Protein AF-A0A9N9I1J1-F1 (afdb_monomer)

Solvent-accessible surface area (backbone atoms only — not comparable to full-atom values): 17492 Å² total; per-residue (Å²): 106,37,33,37,39,29,49,76,88,43,52,28,43,77,32,81,42,85,67,84,61,80,58,95,90,64,49,71,45,65,50,71,76,92,79,68,81,76,33,45,34,67,41,77,49,73,57,56,66,90,65,54,80,76,42,91,78,34,92,58,44,92,38,86,69,62,85,70,34,56,50,76,48,80,48,70,38,86,90,31,72,90,89,58,81,53,83,63,76,79,87,82,48,75,66,61,71,68,61,60,74,87,45,74,64,63,64,89,56,62,40,53,56,70,83,75,81,77,79,91,57,76,72,47,76,50,81,42,36,41,37,42,47,61,51,100,79,39,31,66,33,26,18,48,69,86,31,45,34,56,85,50,87,75,63,41,71,67,48,41,28,36,75,65,64,45,55,66,90,73,50,61,75,36,51,34,60,42,81,47,86,46,90,68,98,73,84,72,79,89,54,64,64,75,40,11,40,48,55,38,70,46,61,36,57,76,62,46,45,72,43,80,79,54,67,75,64,56,49,63,61,36,93,68,46,85,71,54,77,73,86,63,80,79,67,96,81,74,96,65,92,78,76,85,64,97,63,64,89,78,50,74,61,96,65,91,78,78,76,48,76,51,77,51,74,50,79,41,54,66,75,81,130

pLDDT: mean 74.98, std 20.74, range [24.11, 97.25]

Sequence (273 aa):
MLQVIEVDGISTKASNISVLPIHI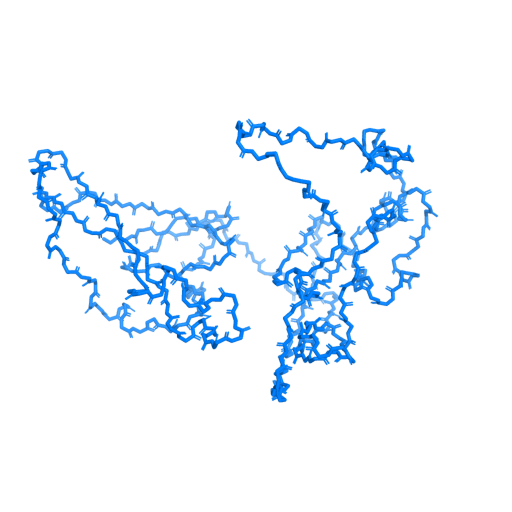GQRYSVIIEASQEVGNYWIRAEIPEDCIMTSPDTINHNSALFDQMTTTGILQYEGAPSDTYPDSKKFNDDWSKNLLPCRDLDVDLLKPYAAVEPPLKVTDQINISVTLHEDEHQTTKAYINNQSWIPDITNPSIMKIMSESISAKQFPINANAYMYDTEELDIINRWHVELGMVFQLIEQQEKLQQLKMPDPVAALCAPGYQHTRRLALSSPDDDDYVTITGGGYQIHHKKPSTKRNTKKSLLFTKRHA

Mean predicted aligned error: 12.42 Å

Nearest PDB structures (foldseek):
  3fge-assembly1_A-2  TM=4.156E-01  e=3.867E+00  Shewanella frigidimarina NCIMB 400

Foldseek 3Di:
DKWWQDKPHFGFDTFDDQDADDDDPIDIDIDDDPPDDQEKDKDKDAADPVVDDDDPLDPPDPDPCPPHSMDIDIDHGPPYDPPDHDPDDRDDDPRVVPDDHPDHDDVVRGAGPPHDDDDPDFPDKDKWKWKWFADPQQFIAIDTVNAFADAPPLQGPLCCLAVVVHDQVPDDVNQQEDEDEAPDDDWDDDDPVLRRPTHGYDYPSVVSNVDDDDPVVVVCNDPPVVVPDPPPPDDPDDPDDDDPDPHRDGRHDPDGDDMDMDIDMDTDDHDDD

Organism: NCBI:txid60492

Structure (mmCIF, N/CA/C/O backbone):
data_AF-A0A9N9I1J1-F1
#
_entry.id   AF-A0A9N9I1J1-F1
#
loop_
_atom_site.group_PDB
_atom_site.id
_atom_site.type_symbol
_atom_site.label_atom_id
_atom_site.label_alt_id
_atom_site.label_comp_id
_atom_site.label_asym_id
_atom_site.label_entity_id
_atom_site.label_seq_id
_atom_site.pdbx_PDB_ins_code
_atom_site.Cartn_x
_atom_site.Cartn_y
_atom_site.Cartn_z
_atom_site.occupancy
_atom_site.B_iso_or_equiv
_atom_site.auth_seq_id
_atom_site.auth_comp_id
_atom_site.auth_asym_id
_atom_site.auth_atom_id
_atom_site.pdbx_PDB_model_num
ATOM 1 N N . MET A 1 1 ? 7.030 0.161 -22.127 1.00 89.25 1 MET A N 1
ATOM 2 C CA . MET A 1 1 ? 5.777 0.713 -21.563 1.00 89.25 1 MET A CA 1
ATOM 3 C C . MET A 1 1 ? 5.191 -0.330 -20.624 1.00 89.25 1 MET A C 1
ATOM 5 O O . MET A 1 1 ? 5.417 -1.509 -20.873 1.00 89.25 1 MET A O 1
ATOM 9 N N . LEU A 1 2 ? 4.506 0.080 -19.558 1.00 94.94 2 LEU A N 1
ATOM 10 C CA . LEU A 1 2 ? 3.850 -0.811 -18.601 1.00 94.94 2 LEU A CA 1
ATOM 11 C C . LEU A 1 2 ? 2.346 -0.811 -18.875 1.00 94.94 2 LEU A C 1
ATOM 13 O O . LEU A 1 2 ? 1.750 0.260 -18.986 1.00 94.94 2 LEU A O 1
ATOM 17 N N . GLN A 1 3 ? 1.734 -1.987 -18.959 1.00 96.38 3 GLN A N 1
ATOM 18 C CA . GLN A 1 3 ? 0.285 -2.122 -19.058 1.00 96.38 3 GLN A CA 1
ATOM 19 C C . GLN A 1 3 ? -0.275 -2.593 -17.716 1.00 96.38 3 GLN A C 1
ATOM 21 O O . GLN A 1 3 ? -0.121 -3.755 -17.355 1.00 96.38 3 GLN A O 1
ATOM 26 N N . VAL A 1 4 ? -0.918 -1.697 -16.973 1.00 96.50 4 VAL A N 1
ATOM 27 C CA . VAL A 1 4 ? -1.561 -2.001 -15.688 1.00 96.50 4 VAL A CA 1
ATOM 28 C C . VAL A 1 4 ? -2.847 -2.780 -15.934 1.00 96.50 4 VAL A C 1
ATOM 30 O O . VAL A 1 4 ? -3.677 -2.334 -16.725 1.00 96.50 4 VAL A O 1
ATOM 33 N N . ILE A 1 5 ? -3.015 -3.916 -15.253 1.00 96.62 5 ILE A N 1
ATOM 34 C CA . ILE A 1 5 ? -4.174 -4.815 -15.414 1.00 96.62 5 ILE A CA 1
ATOM 35 C C . ILE A 1 5 ? -4.885 -5.160 -14.100 1.00 96.62 5 ILE A C 1
ATOM 37 O O . ILE A 1 5 ? -5.949 -5.778 -14.117 1.00 96.62 5 ILE A O 1
ATOM 41 N N . GLU A 1 6 ? -4.296 -4.821 -12.958 1.00 95.69 6 GLU A N 1
ATOM 42 C CA . GLU A 1 6 ? -4.852 -5.112 -11.639 1.00 95.69 6 GLU A CA 1
ATOM 43 C C . GLU A 1 6 ? -4.274 -4.145 -10.603 1.00 95.69 6 GLU A C 1
ATOM 45 O O . GLU A 1 6 ? -3.114 -3.738 -10.717 1.00 95.69 6 GLU A O 1
ATOM 50 N N . VAL A 1 7 ? -5.110 -3.777 -9.626 1.00 93.69 7 VAL A N 1
ATOM 51 C CA . VAL A 1 7 ? -4.762 -2.940 -8.472 1.00 93.69 7 VAL A CA 1
ATOM 52 C C . VAL A 1 7 ? -5.364 -3.541 -7.203 1.00 93.69 7 VAL A C 1
ATOM 54 O O . VAL A 1 7 ? -6.573 -3.763 -7.129 1.00 93.69 7 VAL A O 1
ATOM 57 N N . ASP A 1 8 ? -4.528 -3.770 -6.191 1.00 91.00 8 ASP A N 1
ATOM 58 C CA . ASP A 1 8 ? -4.890 -4.255 -4.852 1.00 91.00 8 ASP A CA 1
ATOM 59 C C . ASP A 1 8 ? -5.758 -5.532 -4.783 1.00 91.00 8 ASP A C 1
ATOM 61 O O . ASP A 1 8 ? -6.419 -5.802 -3.781 1.00 91.00 8 ASP A O 1
ATOM 65 N N . GLY A 1 9 ? -5.675 -6.384 -5.797 1.00 91.38 9 GLY A N 1
ATOM 66 C CA . GLY A 1 9 ? -6.408 -7.636 -5.973 1.00 91.38 9 GLY A CA 1
ATOM 67 C C . GLY A 1 9 ? -7.590 -7.528 -6.939 1.00 91.38 9 GLY A C 1
ATOM 68 O O . GLY A 1 9 ? -8.235 -8.538 -7.220 1.00 91.38 9 GLY A O 1
ATOM 69 N N . ILE A 1 10 ? -7.882 -6.334 -7.461 1.00 90.00 10 ILE A N 1
ATOM 70 C CA . ILE A 1 10 ? -9.012 -6.075 -8.354 1.00 90.00 10 ILE A CA 1
ATOM 71 C C . ILE A 1 10 ? -8.515 -5.874 -9.782 1.00 90.00 10 ILE A C 1
ATOM 73 O O . ILE A 1 10 ? -7.769 -4.941 -10.076 1.00 90.00 10 ILE A O 1
ATOM 77 N N . SER A 1 11 ? -8.966 -6.732 -10.699 1.00 94.56 11 SER A N 1
ATOM 78 C CA . SER A 1 11 ? -8.663 -6.587 -12.124 1.00 94.56 11 SER A CA 1
ATOM 79 C C . SER A 1 11 ? -9.237 -5.286 -12.683 1.00 94.56 11 SER A C 1
ATOM 81 O O . SER A 1 11 ? -10.406 -4.956 -12.457 1.00 94.56 11 SER A O 1
ATOM 83 N N . THR A 1 12 ? -8.439 -4.574 -13.471 1.00 94.19 12 THR A N 1
ATOM 84 C CA . THR A 1 12 ? -8.801 -3.314 -14.118 1.00 94.19 12 THR A CA 1
ATOM 85 C C . THR A 1 12 ? -8.832 -3.460 -15.635 1.00 94.19 12 THR A C 1
ATOM 87 O O . THR A 1 12 ? -8.318 -4.414 -16.223 1.00 94.19 12 THR A O 1
ATOM 90 N N . LYS A 1 13 ? -9.471 -2.503 -16.308 1.00 94.62 13 LYS A N 1
ATOM 91 C CA . LYS A 1 13 ? -9.257 -2.297 -17.738 1.00 94.62 13 LYS A CA 1
ATOM 92 C C . LYS A 1 13 ? -7.799 -1.897 -17.947 1.00 94.62 13 LYS A C 1
ATOM 94 O O . LYS A 1 13 ? -7.270 -1.086 -17.193 1.00 94.62 13 LYS A O 1
ATOM 99 N N . ALA A 1 14 ? -7.187 -2.471 -18.978 1.00 95.25 14 ALA A N 1
ATOM 100 C CA . ALA A 1 14 ? -5.781 -2.262 -19.268 1.00 95.25 14 ALA A CA 1
ATOM 101 C C . ALA A 1 14 ? -5.469 -0.777 -19.518 1.00 95.25 14 ALA A C 1
ATOM 103 O O . ALA A 1 14 ? -6.079 -0.157 -20.393 1.00 95.25 14 ALA A O 1
ATOM 104 N N . SER A 1 15 ? -4.488 -0.245 -18.789 1.00 94.69 15 SER A N 1
ATOM 105 C CA . SER A 1 15 ? -4.032 1.145 -18.900 1.00 94.69 15 SER A CA 1
ATOM 106 C C . SER A 1 15 ? -2.527 1.191 -19.136 1.00 94.69 15 SER A C 1
ATOM 108 O O . SER A 1 15 ? -1.761 0.565 -18.408 1.00 94.69 15 SER A O 1
ATOM 110 N N . ASN A 1 16 ? -2.095 1.928 -20.158 1.00 94.00 16 ASN A N 1
ATOM 111 C CA . ASN A 1 16 ? -0.686 2.014 -20.539 1.00 94.00 16 ASN A CA 1
ATOM 112 C C . ASN A 1 16 ? -0.030 3.248 -19.913 1.00 94.00 16 ASN A C 1
ATOM 114 O O . ASN A 1 16 ? -0.486 4.366 -20.142 1.00 94.00 16 ASN A O 1
ATOM 118 N N . ILE A 1 17 ? 1.058 3.041 -19.174 1.00 94.44 17 ILE A N 1
ATOM 119 C CA . ILE A 1 17 ? 1.832 4.094 -18.506 1.00 94.44 17 ILE A CA 1
ATOM 120 C C . ILE A 1 17 ? 3.334 3.830 -18.647 1.00 94.44 17 ILE A C 1
ATOM 122 O O . ILE A 1 17 ? 3.772 2.684 -18.778 1.00 94.44 17 ILE A O 1
ATOM 126 N N . SER A 1 18 ? 4.157 4.876 -18.622 1.00 94.25 18 SER A N 1
ATOM 127 C CA . SER A 1 18 ? 5.619 4.723 -18.665 1.00 94.25 18 SER A CA 1
ATOM 128 C C . SER A 1 18 ? 6.247 4.566 -17.279 1.00 94.25 18 SER A C 1
ATOM 130 O O . SER A 1 18 ? 7.224 3.834 -17.135 1.00 94.25 18 SER A O 1
ATOM 132 N N . VAL A 1 19 ? 5.659 5.195 -16.258 1.00 94.12 19 VAL A N 1
ATOM 133 C CA . VAL A 1 19 ? 6.114 5.164 -14.860 1.00 94.12 19 VAL A CA 1
ATOM 134 C C . VAL A 1 19 ? 4.910 4.935 -13.949 1.00 94.12 19 VAL A C 1
ATOM 136 O O . VAL A 1 19 ? 3.896 5.616 -14.095 1.00 94.12 19 VAL A O 1
ATOM 139 N N . LEU A 1 20 ? 5.018 3.986 -13.017 1.00 94.56 20 LEU A N 1
ATOM 140 C CA . LEU A 1 20 ? 3.957 3.638 -12.071 1.00 94.56 20 LEU A CA 1
ATOM 141 C C . LEU A 1 20 ? 4.228 4.274 -10.693 1.00 94.56 20 LEU A C 1
ATOM 143 O O . LEU A 1 20 ? 5.178 3.852 -10.031 1.00 94.56 20 LEU A O 1
ATOM 147 N N . PRO A 1 21 ? 3.416 5.244 -10.229 1.00 93.19 21 PRO A N 1
ATOM 148 C CA . PRO A 1 21 ? 3.433 5.660 -8.830 1.00 93.19 21 PRO A CA 1
ATOM 149 C C . PRO A 1 21 ? 2.810 4.562 -7.955 1.00 93.19 21 PRO A C 1
ATOM 151 O O . PRO A 1 21 ? 1.663 4.171 -8.164 1.00 93.19 21 PRO A O 1
ATOM 154 N N . ILE A 1 22 ? 3.565 4.066 -6.975 1.00 91.62 22 ILE A N 1
ATOM 155 C CA . ILE A 1 22 ? 3.133 3.014 -6.046 1.00 91.62 22 ILE A CA 1
ATOM 156 C C . ILE A 1 22 ? 3.465 3.411 -4.606 1.00 91.62 22 ILE A C 1
ATOM 158 O O . ILE A 1 22 ? 4.568 3.877 -4.317 1.00 91.62 22 ILE A O 1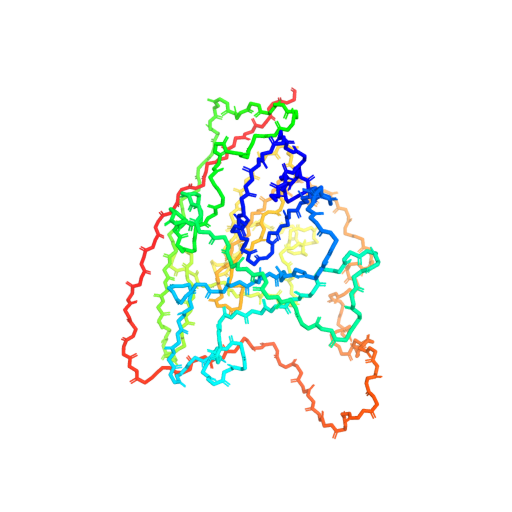
ATOM 162 N N . HIS A 1 23 ? 2.502 3.237 -3.701 1.00 89.62 23 HIS A N 1
ATOM 163 C CA . HIS A 1 23 ? 2.620 3.607 -2.288 1.00 89.62 23 HIS A CA 1
ATOM 164 C 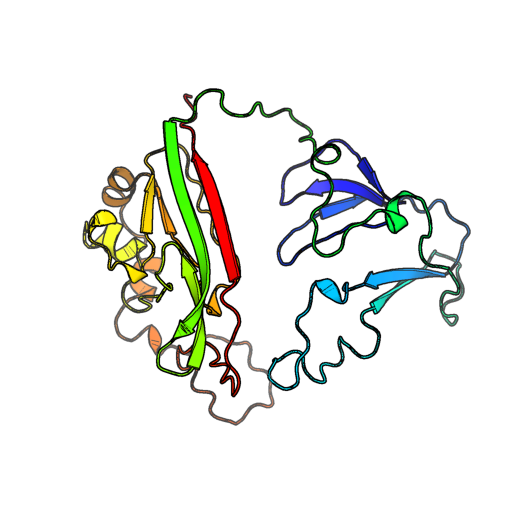C . HIS A 1 23 ? 2.736 2.371 -1.388 1.00 89.62 23 HIS A C 1
ATOM 166 O O . HIS A 1 23 ? 2.483 1.240 -1.805 1.00 89.62 23 HIS A O 1
ATOM 172 N N . ILE A 1 24 ? 3.142 2.570 -0.130 1.00 87.06 24 ILE A N 1
ATOM 173 C CA . ILE A 1 24 ? 3.469 1.468 0.789 1.00 87.06 24 ILE A CA 1
ATOM 174 C C . ILE A 1 24 ? 2.248 0.567 1.015 1.00 87.06 24 ILE A C 1
ATOM 176 O O . ILE A 1 24 ? 1.251 0.976 1.587 1.00 87.06 24 ILE A O 1
ATOM 180 N N . GLY A 1 25 ? 2.340 -0.702 0.631 1.00 86.38 25 GLY A N 1
ATOM 181 C CA . GLY A 1 25 ? 1.247 -1.657 0.810 1.00 86.38 25 GLY A CA 1
ATOM 182 C C . GLY A 1 25 ? 0.227 -1.678 -0.326 1.00 86.38 25 GLY A C 1
ATOM 183 O O . GLY A 1 25 ? -0.659 -2.526 -0.276 1.00 86.38 25 GLY A O 1
ATOM 184 N N . GLN A 1 26 ? 0.370 -0.843 -1.360 1.00 91.12 26 GLN A N 1
ATOM 185 C CA . GLN A 1 26 ? -0.340 -1.041 -2.626 1.00 91.12 26 GLN A CA 1
ATOM 186 C C . GLN A 1 26 ? 0.314 -2.149 -3.453 1.00 91.12 26 GLN A C 1
ATOM 188 O O . GLN A 1 26 ? 1.515 -2.410 -3.335 1.00 91.12 26 GLN A O 1
ATOM 193 N N . ARG A 1 27 ? -0.482 -2.811 -4.293 1.00 94.88 27 ARG A N 1
ATOM 194 C CA . ARG A 1 27 ? -0.029 -3.814 -5.257 1.00 94.88 27 ARG A CA 1
ATOM 195 C C . ARG A 1 27 ? -0.618 -3.509 -6.627 1.00 94.88 27 ARG A C 1
ATOM 197 O O . ARG A 1 27 ? -1.770 -3.105 -6.736 1.00 94.88 27 ARG A O 1
ATOM 204 N N . TYR A 1 28 ? 0.191 -3.731 -7.654 1.00 96.19 28 TYR A N 1
ATOM 205 C CA . TYR A 1 28 ? -0.202 -3.602 -9.048 1.00 96.19 28 TYR A CA 1
ATOM 206 C C . TYR A 1 28 ? 0.352 -4.791 -9.823 1.00 96.19 28 TYR A C 1
ATOM 208 O O . TYR A 1 28 ? 1.529 -5.128 -9.663 1.00 96.19 28 TYR A O 1
ATOM 216 N N . SER A 1 29 ? -0.451 -5.358 -10.718 1.00 97.00 29 SER A N 1
ATOM 217 C CA . SER A 1 29 ? 0.063 -6.243 -11.762 1.00 97.00 29 SER A CA 1
ATOM 218 C C . SER A 1 29 ? 0.192 -5.476 -13.068 1.00 97.00 29 SER A C 1
ATOM 220 O O . SER A 1 29 ? -0.738 -4.792 -13.511 1.00 97.00 29 SER A O 1
ATOM 222 N N . VAL A 1 30 ? 1.357 -5.617 -13.697 1.00 97.00 30 VAL A N 1
ATOM 223 C CA . VAL A 1 30 ? 1.662 -5.004 -14.986 1.00 97.00 30 VAL A CA 1
ATOM 224 C C . VAL A 1 30 ? 2.119 -6.052 -15.989 1.00 97.00 30 VAL A C 1
ATOM 226 O O . VAL A 1 30 ? 2.875 -6.962 -15.655 1.00 97.00 30 VAL A O 1
ATOM 229 N N . ILE A 1 31 ? 1.686 -5.897 -17.235 1.00 97.25 31 ILE A N 1
ATOM 230 C CA . ILE A 1 31 ? 2.230 -6.622 -18.379 1.00 97.25 31 ILE A CA 1
ATOM 231 C C . ILE A 1 31 ? 3.307 -5.746 -19.015 1.00 97.25 31 ILE A C 1
ATOM 233 O O . ILE A 1 31 ? 3.097 -4.558 -19.278 1.00 97.25 31 ILE A O 1
ATOM 237 N N . ILE A 1 32 ? 4.471 -6.346 -19.256 1.00 95.75 32 ILE A N 1
ATOM 238 C CA . ILE A 1 32 ? 5.582 -5.726 -19.974 1.00 95.75 32 ILE A CA 1
ATOM 239 C C . ILE A 1 32 ? 5.819 -6.553 -21.227 1.00 95.75 32 ILE A C 1
ATOM 241 O O . ILE A 1 32 ? 6.172 -7.727 -21.148 1.00 95.75 32 ILE A O 1
ATOM 245 N N . GLU A 1 33 ? 5.619 -5.939 -22.387 1.00 96.00 33 GLU A N 1
ATOM 246 C CA . GLU A 1 33 ? 5.934 -6.567 -23.663 1.00 96.00 33 GLU A CA 1
ATOM 247 C C . GLU A 1 33 ? 7.427 -6.387 -23.971 1.00 96.00 33 GLU A C 1
ATOM 249 O O . GLU A 1 33 ? 7.931 -5.260 -24.015 1.00 96.00 33 GLU A O 1
ATOM 254 N N . ALA A 1 34 ? 8.138 -7.495 -24.188 1.00 95.31 34 ALA A N 1
ATOM 255 C CA . ALA A 1 34 ? 9.559 -7.509 -24.529 1.00 95.31 34 ALA A CA 1
ATOM 256 C C . ALA A 1 34 ? 9.781 -7.189 -26.022 1.00 95.31 34 ALA A C 1
ATOM 258 O O . ALA A 1 34 ? 10.275 -8.015 -26.784 1.00 95.31 34 ALA A O 1
ATOM 259 N N . SER A 1 35 ? 9.353 -5.998 -26.449 1.00 95.00 35 SER A N 1
ATOM 260 C CA . SER A 1 35 ? 9.356 -5.564 -27.856 1.00 95.00 35 SER A CA 1
ATOM 261 C C . SER A 1 35 ? 10.529 -4.653 -28.239 1.00 95.00 35 SER A C 1
ATOM 263 O O . SER A 1 35 ? 10.570 -4.150 -29.361 1.00 95.00 35 SER A O 1
ATOM 265 N N . GLN A 1 36 ? 11.451 -4.380 -27.311 1.00 94.06 36 GLN A N 1
ATOM 266 C CA . GLN A 1 36 ? 12.613 -3.521 -27.564 1.00 94.06 36 GLN A CA 1
ATOM 267 C C . GLN A 1 36 ? 13.786 -4.323 -28.143 1.00 94.06 36 GLN A C 1
ATOM 269 O O . GLN A 1 36 ? 13.765 -5.553 -28.155 1.00 94.06 36 GLN A O 1
ATOM 274 N N . GLU A 1 37 ? 14.816 -3.626 -28.628 1.00 95.44 37 GLU A N 1
ATOM 275 C CA . GLU A 1 37 ? 16.034 -4.270 -29.127 1.00 95.44 37 GLU A CA 1
ATOM 276 C C . GLU A 1 37 ? 16.691 -5.135 -28.040 1.00 95.44 37 GLU A C 1
ATOM 278 O O . GLU A 1 37 ? 16.644 -4.805 -26.850 1.00 95.44 37 GLU A O 1
ATOM 283 N N . VAL A 1 38 ? 17.315 -6.244 -28.444 1.00 96.12 38 VAL A N 1
ATOM 284 C CA . VAL A 1 38 ? 18.003 -7.150 -27.514 1.00 96.12 38 VAL A CA 1
ATOM 285 C C . VAL A 1 38 ? 19.123 -6.390 -26.806 1.00 96.12 38 VAL A C 1
ATOM 287 O O . VAL A 1 38 ? 20.074 -5.932 -27.435 1.00 96.12 38 VAL A O 1
ATOM 290 N N . GLY A 1 39 ? 19.009 -6.265 -25.486 1.00 95.62 39 GLY A N 1
ATOM 291 C CA . GLY A 1 39 ? 19.949 -5.511 -24.669 1.00 95.62 39 GLY A CA 1
ATOM 292 C C . GLY A 1 39 ? 19.630 -5.589 -23.179 1.00 95.62 39 GLY A C 1
ATOM 293 O O . GLY A 1 39 ? 18.713 -6.297 -22.751 1.00 95.62 39 GLY A O 1
ATOM 294 N N . ASN A 1 40 ? 20.399 -4.843 -22.390 1.00 96.88 40 ASN A N 1
ATOM 295 C CA . ASN A 1 40 ? 20.176 -4.689 -20.956 1.00 96.88 40 ASN A CA 1
ATOM 296 C C . ASN A 1 40 ? 19.513 -3.332 -20.689 1.00 96.88 40 ASN A C 1
ATOM 298 O O . ASN A 1 40 ? 19.959 -2.304 -21.198 1.00 96.88 40 ASN A O 1
ATOM 302 N N . TYR A 1 41 ? 18.479 -3.320 -19.850 1.00 96.31 41 TYR A N 1
ATOM 303 C CA . TYR A 1 41 ? 17.685 -2.137 -19.520 1.00 96.31 41 TYR A CA 1
ATOM 304 C C . TYR A 1 41 ? 17.613 -1.927 -18.006 1.00 96.31 41 TYR A C 1
ATOM 306 O O . TYR A 1 41 ? 17.595 -2.883 -17.231 1.00 96.31 41 TYR A O 1
ATOM 314 N N . TRP A 1 42 ? 17.552 -0.667 -17.571 1.00 96.50 42 TRP A N 1
ATOM 315 C CA . TRP A 1 42 ? 17.368 -0.334 -16.161 1.00 96.50 42 TRP A CA 1
ATOM 316 C C . TRP A 1 42 ? 15.899 -0.461 -15.756 1.00 96.50 42 TRP A C 1
ATOM 318 O O . TRP A 1 42 ? 15.035 0.220 -16.309 1.00 96.50 42 TRP A O 1
ATOM 328 N N . ILE A 1 43 ? 15.639 -1.250 -14.718 1.00 95.69 43 ILE A N 1
ATOM 329 C CA . ILE A 1 43 ? 14.436 -1.145 -13.889 1.00 95.69 43 ILE A CA 1
ATOM 330 C C . ILE A 1 43 ? 14.744 -0.112 -12.805 1.00 95.69 43 ILE A C 1
ATOM 332 O O . ILE A 1 43 ? 15.808 -0.176 -12.191 1.00 95.69 43 ILE A O 1
ATOM 336 N N . ARG A 1 44 ? 13.853 0.857 -12.580 1.00 93.62 44 ARG A N 1
ATOM 337 C CA . ARG A 1 44 ? 14.083 1.969 -11.646 1.00 93.62 44 ARG A CA 1
ATOM 338 C C . ARG A 1 44 ? 12.954 2.050 -10.628 1.00 93.62 44 ARG A C 1
ATOM 340 O O . ARG A 1 44 ? 11.788 2.014 -11.009 1.00 93.62 44 ARG A O 1
ATOM 347 N N . ALA A 1 45 ? 13.321 2.198 -9.363 1.00 92.00 45 ALA A N 1
ATOM 348 C CA . ALA A 1 45 ? 12.434 2.574 -8.275 1.00 92.00 45 ALA A CA 1
ATOM 349 C C . ALA A 1 45 ? 12.976 3.870 -7.664 1.00 92.00 45 ALA A C 1
ATOM 351 O O . ALA A 1 45 ? 14.023 3.867 -7.017 1.00 92.00 45 ALA A O 1
ATOM 352 N N . GLU A 1 46 ? 12.291 4.977 -7.932 1.00 89.00 46 GLU A N 1
ATOM 353 C CA . GLU A 1 46 ? 12.670 6.315 -7.474 1.00 89.00 46 GLU A CA 1
ATOM 354 C C . GLU A 1 46 ? 11.760 6.718 -6.316 1.00 89.00 46 GLU A C 1
ATOM 356 O O . GLU A 1 46 ? 10.545 6.518 -6.373 1.00 89.00 46 GLU A O 1
ATOM 361 N N . ILE A 1 47 ? 12.348 7.282 -5.265 1.00 86.00 47 ILE A N 1
ATOM 362 C CA . ILE A 1 47 ? 11.597 7.823 -4.140 1.00 86.00 47 ILE A CA 1
ATOM 363 C C . ILE A 1 47 ? 11.609 9.347 -4.263 1.00 86.00 47 ILE A C 1
ATOM 365 O O . ILE A 1 47 ? 12.686 9.934 -4.187 1.00 86.00 47 ILE A O 1
ATOM 369 N N . PRO A 1 48 ? 10.458 10.016 -4.455 1.00 84.12 48 PRO A N 1
ATOM 370 C CA . PRO A 1 48 ? 10.443 11.470 -4.550 1.00 84.12 48 PRO A CA 1
ATOM 371 C C . PRO A 1 48 ? 10.829 12.117 -3.213 1.00 84.12 48 PRO A C 1
ATOM 373 O O . PRO A 1 48 ? 10.270 11.765 -2.172 1.00 84.12 48 PRO A O 1
ATOM 376 N N . GLU A 1 49 ? 11.746 13.088 -3.252 1.00 78.50 49 GLU A N 1
ATOM 377 C CA . GLU A 1 49 ? 12.232 13.837 -2.077 1.00 78.50 49 GLU A CA 1
ATOM 378 C C . GLU A 1 49 ? 11.094 14.429 -1.246 1.00 78.50 49 GLU A C 1
ATOM 380 O O . GLU A 1 49 ? 11.058 14.261 -0.029 1.00 78.50 49 GLU A O 1
ATOM 385 N N . ASP A 1 50 ? 10.098 15.012 -1.913 1.00 81.50 50 ASP A N 1
ATOM 386 C CA . ASP A 1 50 ? 8.940 15.637 -1.268 1.00 81.50 50 ASP A CA 1
ATOM 387 C C . ASP A 1 50 ? 8.088 14.657 -0.436 1.00 81.50 50 ASP A C 1
ATOM 389 O O . ASP A 1 50 ? 7.289 15.082 0.404 1.00 81.50 50 ASP A O 1
ATOM 393 N N . CYS A 1 51 ? 8.247 13.344 -0.647 1.00 79.44 51 CYS A N 1
ATOM 394 C CA . CYS A 1 51 ? 7.521 12.308 0.091 1.00 79.44 51 CYS A CA 1
ATOM 395 C C . CYS A 1 51 ? 8.208 11.878 1.377 1.00 79.44 51 CYS A C 1
ATOM 397 O O . CYS A 1 51 ? 7.588 11.188 2.190 1.00 79.44 51 CYS A O 1
ATOM 399 N N . ILE A 1 52 ? 9.469 12.263 1.574 1.00 75.69 52 ILE A N 1
ATOM 400 C CA . ILE A 1 52 ? 10.231 11.873 2.747 1.00 75.69 52 ILE A CA 1
ATOM 401 C C . ILE A 1 52 ? 10.603 13.105 3.551 1.00 75.69 52 ILE A C 1
ATOM 403 O O . ILE A 1 52 ? 11.172 14.074 3.066 1.00 75.69 52 ILE A O 1
ATOM 407 N N . MET A 1 53 ? 10.330 13.032 4.849 1.00 68.19 53 MET A N 1
ATOM 408 C CA . MET A 1 53 ? 10.884 13.987 5.789 1.00 68.19 53 MET A CA 1
ATOM 409 C C . MET A 1 53 ? 12.279 13.515 6.202 1.00 68.19 53 MET A C 1
ATOM 411 O O . MET A 1 53 ? 12.414 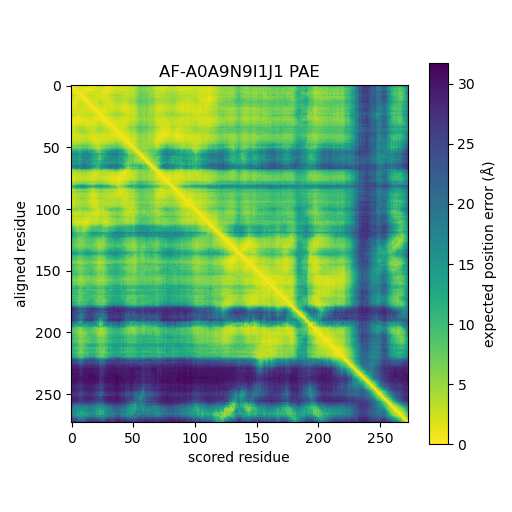12.519 6.916 1.00 68.19 53 MET A O 1
ATOM 415 N N . THR A 1 54 ? 13.304 14.226 5.739 1.00 65.12 54 THR A N 1
ATOM 416 C CA . THR A 1 54 ? 14.697 14.012 6.134 1.00 65.12 54 THR A CA 1
ATOM 417 C C . THR A 1 54 ? 15.122 15.126 7.083 1.00 65.12 54 THR A C 1
ATOM 419 O O . THR A 1 54 ? 15.290 16.280 6.687 1.00 65.12 54 THR A O 1
ATOM 422 N N . SER A 1 55 ? 15.294 14.799 8.358 1.00 67.38 55 SER A N 1
ATOM 423 C CA . SER A 1 55 ? 16.000 15.664 9.307 1.00 67.38 55 SER A CA 1
ATOM 424 C C . SER A 1 55 ? 16.961 14.826 10.150 1.00 67.38 55 SER A C 1
ATOM 426 O O . SER A 1 55 ? 16.752 13.613 10.246 1.00 67.38 55 SER A O 1
ATOM 428 N N . PRO A 1 56 ? 17.976 15.438 10.789 1.00 67.81 56 PRO A N 1
ATOM 429 C CA . PRO A 1 56 ? 18.881 14.748 11.714 1.00 67.81 56 PRO A CA 1
ATOM 430 C C . PRO A 1 56 ? 18.187 13.943 12.815 1.00 67.81 56 PRO A C 1
ATOM 432 O O . PRO A 1 56 ? 18.768 13.008 13.352 1.00 67.81 56 PRO A O 1
ATOM 435 N N . ASP A 1 57 ? 16.936 14.291 13.115 1.00 63.56 57 ASP A N 1
ATOM 436 C CA . ASP A 1 57 ? 16.128 13.684 14.170 1.00 63.56 57 ASP A CA 1
ATOM 437 C C . ASP A 1 57 ? 15.172 12.592 13.642 1.00 63.56 57 ASP A C 1
ATOM 439 O O . ASP A 1 57 ? 14.351 12.067 14.390 1.00 63.56 57 ASP A O 1
ATOM 443 N N . THR A 1 58 ? 15.222 12.265 12.346 1.00 64.88 58 THR A N 1
ATOM 444 C CA . THR A 1 58 ? 14.394 11.204 11.743 1.00 64.88 58 THR A CA 1
ATOM 445 C C . THR A 1 58 ? 15.178 9.904 11.602 1.00 64.88 58 THR A C 1
ATOM 447 O O . THR A 1 58 ? 16.374 9.928 11.329 1.00 64.88 58 THR A O 1
ATOM 450 N N . ILE A 1 59 ? 14.489 8.757 11.674 1.00 64.75 59 ILE A N 1
ATOM 451 C CA . ILE A 1 59 ? 15.071 7.431 11.368 1.00 64.75 59 ILE A CA 1
ATOM 452 C C . ILE A 1 59 ? 15.645 7.342 9.943 1.00 64.75 59 ILE A C 1
ATOM 454 O O . ILE A 1 59 ? 16.474 6.493 9.639 1.00 64.75 59 ILE A O 1
ATOM 458 N N . ASN A 1 60 ? 15.214 8.253 9.073 1.00 65.19 60 ASN A N 1
ATOM 459 C CA . ASN A 1 60 ? 15.671 8.373 7.698 1.00 65.19 60 ASN A CA 1
ATOM 460 C C . ASN A 1 60 ? 17.032 9.084 7.577 1.00 65.19 60 ASN A C 1
ATOM 462 O O . ASN A 1 60 ? 17.614 9.104 6.497 1.00 65.19 60 ASN A O 1
ATOM 466 N N . HIS A 1 61 ? 17.558 9.673 8.654 1.00 66.19 61 HIS A N 1
ATOM 467 C CA . HIS A 1 61 ? 18.858 10.333 8.630 1.00 66.19 61 HIS A CA 1
ATOM 468 C C . HIS A 1 61 ? 19.987 9.328 8.362 1.00 66.19 61 HIS A C 1
ATOM 470 O O . HIS A 1 61 ? 20.095 8.317 9.052 1.00 66.19 61 HIS A O 1
ATOM 476 N N . ASN A 1 62 ? 20.848 9.624 7.382 1.00 66.00 62 ASN A N 1
ATOM 477 C CA . ASN A 1 62 ? 21.973 8.776 6.962 1.00 66.00 62 ASN A CA 1
ATOM 478 C C . ASN A 1 62 ? 21.588 7.342 6.553 1.00 66.00 62 ASN A C 1
ATOM 480 O O . ASN A 1 62 ? 22.411 6.431 6.642 1.00 66.00 62 ASN A O 1
ATOM 484 N N . SER A 1 63 ? 20.348 7.108 6.117 1.00 69.00 63 SER A N 1
ATOM 485 C CA . SER A 1 63 ? 19.987 5.800 5.571 1.00 69.00 63 SER A CA 1
ATOM 486 C C . SER A 1 63 ? 20.568 5.633 4.163 1.00 69.00 63 SER A C 1
ATOM 488 O O . SER A 1 63 ? 20.512 6.545 3.340 1.00 69.00 63 SER A O 1
ATOM 490 N N . ALA A 1 64 ? 21.089 4.437 3.869 1.00 65.62 64 ALA A N 1
ATOM 491 C CA . ALA A 1 64 ? 21.654 4.078 2.564 1.00 65.62 64 ALA A CA 1
ATOM 492 C C . ALA A 1 64 ? 20.649 4.215 1.400 1.00 65.62 64 ALA A C 1
ATOM 494 O O . ALA A 1 64 ? 21.039 4.233 0.236 1.00 65.62 64 ALA A O 1
ATOM 495 N N . LEU A 1 65 ? 19.353 4.341 1.707 1.00 63.09 65 LEU A N 1
ATOM 496 C CA . LEU A 1 65 ? 18.301 4.636 0.733 1.00 63.09 65 LEU A CA 1
ATOM 497 C C . LEU A 1 65 ? 18.406 6.063 0.153 1.00 63.09 65 LEU A C 1
ATOM 499 O O . LEU A 1 65 ? 17.821 6.331 -0.897 1.00 63.09 65 LEU A O 1
ATOM 503 N N . PHE A 1 66 ? 19.138 6.974 0.808 1.00 60.72 66 PHE A N 1
ATOM 504 C CA . PHE A 1 66 ? 19.147 8.408 0.492 1.00 60.72 66 PHE A CA 1
ATOM 505 C C . PHE A 1 66 ? 20.335 8.899 -0.328 1.00 60.72 66 PHE A C 1
ATOM 507 O O . PHE A 1 66 ? 20.243 9.988 -0.883 1.00 60.72 66 PHE A O 1
ATOM 514 N N . ASP A 1 67 ? 21.406 8.118 -0.484 1.00 60.50 67 ASP A N 1
ATOM 515 C CA . ASP A 1 67 ? 22.585 8.588 -1.228 1.00 60.50 67 ASP A CA 1
ATOM 516 C C . ASP A 1 67 ? 22.282 8.844 -2.720 1.00 60.50 67 ASP A C 1
ATOM 518 O O . ASP A 1 67 ? 22.988 9.615 -3.369 1.00 60.50 67 ASP A O 1
ATOM 522 N N . GLN A 1 68 ? 21.226 8.224 -3.275 1.00 64.44 68 GLN A N 1
ATOM 523 C CA . GLN A 1 68 ? 20.783 8.437 -4.667 1.00 64.44 68 GLN A CA 1
ATOM 524 C C . GLN A 1 68 ? 19.256 8.497 -4.862 1.00 64.44 68 GLN A C 1
ATOM 526 O O . GLN A 1 68 ? 18.802 8.744 -5.982 1.00 64.44 68 GLN A O 1
ATOM 531 N N . MET A 1 69 ? 18.460 8.213 -3.817 1.00 77.12 69 MET A N 1
ATOM 532 C CA . MET A 1 69 ? 16.980 8.152 -3.840 1.00 77.12 69 MET A CA 1
ATOM 533 C C . MET A 1 69 ? 16.381 7.323 -4.988 1.00 77.12 69 MET A C 1
ATOM 535 O O . MET A 1 69 ? 15.208 7.434 -5.335 1.00 77.12 69 MET A O 1
ATOM 539 N N . THR A 1 70 ? 17.209 6.460 -5.569 1.00 85.00 70 THR A N 1
ATOM 540 C CA . THR A 1 70 ? 16.929 5.656 -6.746 1.00 85.00 70 THR A CA 1
ATOM 541 C C . THR A 1 70 ? 17.556 4.295 -6.516 1.00 85.00 70 THR A C 1
ATOM 543 O O . THR A 1 70 ? 18.767 4.177 -6.352 1.00 85.00 70 THR A O 1
ATOM 546 N N . THR A 1 71 ? 16.731 3.257 -6.521 1.00 88.25 71 THR A N 1
ATOM 547 C CA . THR A 1 71 ? 17.177 1.863 -6.550 1.00 88.25 71 THR A CA 1
ATOM 548 C C . THR A 1 71 ? 17.008 1.333 -7.965 1.00 88.25 71 THR A C 1
ATOM 550 O O . THR A 1 71 ? 16.009 1.624 -8.628 1.00 88.25 71 THR A O 1
ATOM 553 N N . THR A 1 72 ? 17.983 0.569 -8.453 1.00 91.56 72 THR A N 1
ATOM 554 C CA . THR A 1 72 ? 17.953 0.031 -9.816 1.00 91.56 72 THR A CA 1
ATOM 555 C C . THR A 1 72 ? 18.084 -1.486 -9.842 1.00 91.56 72 THR A C 1
ATOM 557 O O . THR A 1 72 ? 18.718 -2.087 -8.979 1.00 91.56 72 THR A O 1
ATOM 560 N N . GLY A 1 73 ? 17.461 -2.097 -10.846 1.00 93.69 73 GLY A N 1
ATOM 561 C CA . GLY A 1 73 ? 17.616 -3.502 -11.213 1.00 93.69 73 GLY A CA 1
ATOM 562 C C . GLY A 1 73 ? 17.891 -3.631 -12.711 1.00 93.69 73 GLY A C 1
ATOM 563 O O . GLY A 1 73 ? 17.725 -2.667 -13.460 1.00 93.69 73 GLY A O 1
ATOM 564 N N . ILE A 1 74 ? 18.308 -4.812 -13.160 1.00 95.75 74 ILE A N 1
ATOM 565 C CA . ILE A 1 74 ? 18.640 -5.067 -14.568 1.00 95.75 74 ILE A CA 1
ATOM 566 C C . ILE A 1 74 ? 17.558 -5.956 -15.185 1.00 95.75 74 ILE A C 1
ATOM 568 O O . ILE A 1 74 ? 17.336 -7.075 -14.731 1.00 95.75 74 ILE A O 1
ATOM 572 N N . LEU A 1 75 ? 16.905 -5.456 -16.236 1.00 95.38 75 LEU A N 1
ATOM 573 C CA . LEU A 1 75 ? 16.103 -6.254 -17.160 1.00 95.38 75 LEU A CA 1
ATOM 574 C C . LEU A 1 75 ? 17.004 -6.672 -18.324 1.00 95.38 75 LEU A C 1
ATOM 576 O O . LEU A 1 75 ? 17.421 -5.828 -19.116 1.00 95.38 75 LEU A O 1
ATOM 580 N N . GLN A 1 76 ? 17.303 -7.961 -18.420 1.00 96.12 76 GLN A N 1
ATOM 581 C CA . GLN A 1 76 ? 18.188 -8.516 -19.440 1.00 96.12 76 GLN A CA 1
ATOM 582 C C . GLN A 1 76 ? 17.390 -9.342 -20.449 1.00 96.12 76 GLN A C 1
ATOM 584 O O . GLN A 1 76 ? 16.663 -10.258 -20.068 1.00 96.12 76 GLN A O 1
ATOM 589 N N . TYR A 1 77 ? 17.543 -9.019 -21.732 1.00 96.19 77 TYR A N 1
ATOM 590 C CA . TYR A 1 77 ? 17.016 -9.842 -22.818 1.00 96.19 77 TYR A CA 1
ATOM 591 C C . TYR A 1 77 ? 17.903 -11.068 -23.035 1.00 96.19 77 TYR A C 1
ATOM 593 O O . TYR A 1 77 ? 19.121 -11.021 -22.851 1.00 96.19 77 TYR A O 1
ATOM 601 N N . GLU A 1 78 ? 17.299 -12.160 -23.494 1.00 96.19 78 GLU A N 1
ATOM 602 C CA . GLU A 1 78 ? 18.058 -13.311 -23.971 1.00 96.19 78 GLU A CA 1
ATOM 603 C C . GLU A 1 78 ? 18.954 -12.898 -25.152 1.00 96.19 78 GLU A C 1
ATOM 605 O O . GLU A 1 78 ? 18.501 -12.251 -26.095 1.00 96.19 78 GLU A O 1
ATOM 610 N N . GLY A 1 79 ? 20.242 -13.244 -25.078 1.00 93.38 79 GLY A N 1
ATOM 611 C CA . GLY A 1 79 ? 21.250 -12.858 -26.071 1.00 93.38 79 GLY A CA 1
ATOM 612 C C . GLY A 1 79 ? 21.933 -11.509 -25.817 1.00 93.38 79 GLY A C 1
ATOM 613 O O . GLY A 1 79 ? 22.862 -11.168 -26.549 1.00 93.38 79 GLY A O 1
ATOM 614 N N . ALA A 1 80 ? 21.533 -10.756 -24.786 1.00 94.56 80 ALA A N 1
ATOM 615 C CA . ALA A 1 80 ? 22.257 -9.557 -24.371 1.00 94.56 80 ALA A CA 1
ATOM 616 C C . ALA A 1 80 ? 23.563 -9.912 -23.619 1.00 94.56 80 ALA A C 1
ATOM 618 O O . ALA A 1 80 ? 23.635 -10.965 -22.978 1.00 94.56 80 ALA A O 1
ATOM 619 N N . PRO A 1 81 ? 24.601 -9.053 -23.653 1.00 92.81 81 PRO A N 1
ATOM 620 C CA . PRO A 1 81 ? 25.858 -9.322 -22.955 1.00 92.81 81 PRO A CA 1
ATOM 621 C C . PRO A 1 81 ? 25.663 -9.395 -21.434 1.00 92.81 81 PRO A C 1
ATOM 623 O O . PRO A 1 81 ? 25.039 -8.519 -20.830 1.00 92.81 81 PRO A O 1
ATOM 626 N N . SER A 1 82 ? 26.209 -10.431 -20.796 1.00 87.56 82 SER A N 1
ATOM 627 C CA . SER A 1 82 ? 26.029 -10.691 -19.360 1.00 87.56 82 SER A CA 1
ATOM 628 C C . SER A 1 82 ? 26.910 -9.837 -18.443 1.00 87.56 82 SER A C 1
ATOM 630 O O . SER A 1 82 ? 26.653 -9.757 -17.247 1.00 87.56 82 SER A O 1
ATOM 632 N N . ASP A 1 83 ? 27.950 -9.213 -18.985 1.00 87.50 83 ASP A N 1
ATOM 633 C CA . ASP A 1 83 ? 28.998 -8.486 -18.260 1.00 87.50 83 ASP A CA 1
ATOM 634 C C . ASP A 1 83 ? 28.911 -6.958 -18.420 1.00 87.50 83 ASP A C 1
ATOM 636 O O . ASP A 1 83 ? 29.773 -6.227 -17.931 1.00 87.50 83 ASP A O 1
ATOM 640 N N . THR A 1 84 ? 27.856 -6.456 -19.066 1.00 91.38 84 THR A N 1
ATOM 641 C CA . THR A 1 84 ? 27.670 -5.019 -19.309 1.00 91.38 84 THR A CA 1
ATOM 642 C C . THR A 1 84 ? 26.479 -4.455 -18.549 1.00 91.38 84 THR A C 1
ATOM 644 O O . THR A 1 84 ? 25.366 -4.979 -18.637 1.00 91.38 84 THR A O 1
ATOM 647 N N . TYR A 1 85 ? 26.686 -3.336 -17.857 1.00 93.44 85 TYR A N 1
ATOM 648 C CA . TYR A 1 85 ? 25.588 -2.576 -17.268 1.00 93.44 85 TYR A CA 1
ATOM 649 C C . TYR A 1 85 ? 24.710 -1.923 -18.349 1.00 93.44 85 TYR A C 1
ATOM 651 O O . TYR A 1 85 ? 25.239 -1.497 -19.378 1.00 93.44 85 TYR A O 1
ATOM 659 N N . PRO A 1 86 ? 23.389 -1.789 -18.117 1.00 96.06 86 PRO A N 1
ATOM 660 C CA . PRO A 1 86 ? 22.519 -1.020 -19.000 1.00 96.06 86 PRO A CA 1
ATOM 661 C C . PRO A 1 86 ? 22.981 0.439 -19.164 1.00 96.06 86 PRO A C 1
ATOM 663 O O . PRO A 1 86 ? 23.381 1.094 -18.200 1.00 96.06 86 PRO A O 1
ATOM 666 N N . ASP A 1 87 ? 22.815 1.011 -20.355 1.00 93.62 87 ASP A N 1
ATOM 667 C CA . ASP A 1 87 ? 23.045 2.439 -20.641 1.00 93.62 87 ASP A CA 1
ATOM 668 C C . ASP A 1 87 ? 21.741 3.227 -20.907 1.00 93.62 87 ASP A C 1
ATOM 670 O O . ASP A 1 87 ? 21.761 4.463 -21.048 1.00 93.62 87 ASP A O 1
ATOM 674 N N . SER A 1 88 ? 20.611 2.505 -20.902 1.00 94.19 88 SER A N 1
ATOM 675 C CA . SER A 1 88 ? 19.245 3.001 -21.099 1.00 94.19 88 SER A CA 1
ATOM 676 C C . SER A 1 88 ? 18.906 4.223 -20.235 1.00 94.19 88 SER A C 1
ATOM 678 O O . SER A 1 88 ? 19.228 4.314 -19.042 1.00 94.19 88 SER A O 1
ATOM 680 N N . LYS A 1 89 ? 18.226 5.200 -20.840 1.00 94.12 89 LYS A N 1
ATOM 681 C CA . LYS A 1 89 ? 17.817 6.436 -20.159 1.00 94.12 89 LYS A CA 1
ATOM 682 C C . LYS A 1 89 ? 16.468 6.261 -19.473 1.00 94.12 89 LYS A C 1
ATOM 684 O O . LYS A 1 89 ? 15.655 5.437 -19.876 1.00 94.12 89 LYS A O 1
ATOM 689 N N . LYS A 1 90 ? 16.248 7.035 -18.409 1.00 92.56 90 LYS A N 1
ATOM 690 C CA . LYS A 1 90 ? 14.938 7.103 -17.755 1.00 92.56 90 LYS A CA 1
ATOM 691 C C . LYS A 1 90 ? 13.889 7.676 -18.711 1.00 92.56 90 LYS A C 1
ATOM 693 O O . LYS A 1 90 ? 14.232 8.448 -19.609 1.00 92.56 90 LYS A O 1
ATOM 698 N N . PHE A 1 91 ? 12.626 7.318 -18.492 1.00 92.75 91 PHE A N 1
ATOM 699 C CA . PHE A 1 91 ? 11.513 7.918 -19.223 1.00 92.75 91 PHE A CA 1
ATOM 700 C C . PHE A 1 91 ? 11.489 9.439 -19.010 1.00 92.75 91 PHE A C 1
ATOM 702 O O . PHE A 1 91 ? 11.788 9.934 -17.924 1.00 92.75 91 PHE A O 1
ATOM 709 N N . ASN A 1 92 ? 11.199 10.168 -20.088 1.00 92.88 92 ASN A N 1
ATOM 710 C CA . ASN A 1 92 ? 11.118 11.633 -20.124 1.00 92.88 92 ASN A CA 1
ATOM 711 C C . ASN A 1 92 ? 9.993 12.086 -21.076 1.00 92.88 92 ASN A C 1
ATOM 713 O O . ASN A 1 92 ? 10.134 13.032 -21.859 1.00 92.88 92 ASN A O 1
ATOM 717 N N . ASP A 1 93 ? 8.902 11.331 -21.066 1.00 92.81 93 ASP A N 1
ATOM 718 C CA . ASP A 1 93 ? 7.664 11.605 -21.787 1.00 92.81 93 ASP A CA 1
ATOM 719 C C . ASP A 1 93 ? 6.749 12.558 -20.998 1.00 92.81 93 ASP A C 1
ATOM 721 O O . ASP A 1 93 ? 7.036 12.934 -19.861 1.00 92.81 93 ASP A O 1
ATOM 725 N N . ASP A 1 94 ? 5.639 12.972 -21.608 1.00 92.75 94 ASP A N 1
ATOM 726 C CA . ASP A 1 94 ? 4.692 13.888 -20.963 1.00 92.75 94 ASP A CA 1
ATOM 727 C C . ASP A 1 94 ? 4.046 13.269 -19.719 1.00 92.75 94 ASP A C 1
ATOM 729 O O . ASP A 1 94 ? 3.758 13.983 -18.762 1.00 92.75 94 ASP A O 1
ATOM 733 N N . TRP A 1 95 ? 3.868 11.944 -19.689 1.00 90.81 95 TRP A N 1
ATOM 734 C CA . TRP A 1 95 ? 3.383 11.234 -18.506 1.00 90.81 95 TRP A CA 1
ATOM 735 C C . TRP A 1 95 ? 4.336 11.406 -17.320 1.00 90.81 95 TRP A C 1
ATOM 737 O O . TRP A 1 95 ? 3.943 11.969 -16.301 1.00 90.81 95 TRP A O 1
ATOM 747 N N . SER A 1 96 ? 5.599 10.984 -17.460 1.00 90.38 96 SER A N 1
ATOM 748 C CA . SER A 1 96 ? 6.580 11.032 -16.366 1.00 90.38 96 SER A CA 1
ATOM 749 C C . SER A 1 96 ? 6.851 12.448 -15.853 1.00 90.38 96 SER A C 1
ATOM 751 O O . SER A 1 96 ? 7.078 12.622 -14.659 1.00 90.38 96 SER A O 1
ATOM 753 N N . LYS A 1 97 ? 6.770 13.470 -16.715 1.00 90.50 97 LYS A N 1
ATOM 754 C CA . LYS A 1 97 ? 6.945 14.882 -16.323 1.00 90.50 97 LYS A CA 1
ATOM 755 C C . LYS A 1 97 ? 5.785 15.451 -15.510 1.00 90.50 97 LYS A C 1
ATOM 757 O O . LYS A 1 97 ? 5.999 16.377 -14.735 1.00 90.50 97 LYS A O 1
ATOM 762 N N . ASN A 1 98 ? 4.574 14.941 -15.719 1.00 89.69 98 ASN A N 1
ATOM 763 C CA . ASN A 1 98 ? 3.366 15.440 -15.063 1.00 89.69 98 ASN A CA 1
ATOM 764 C C . ASN A 1 98 ? 3.007 14.651 -13.792 1.00 89.69 98 ASN A C 1
ATOM 766 O O . ASN A 1 98 ? 2.002 14.956 -13.148 1.00 89.69 98 ASN A O 1
ATOM 770 N N . LEU A 1 99 ? 3.813 13.654 -13.410 1.00 87.69 99 LEU A N 1
ATOM 771 C CA . LEU A 1 99 ? 3.625 12.932 -12.157 1.00 87.69 99 LEU A CA 1
ATOM 772 C C . LEU A 1 99 ? 3.889 13.853 -10.966 1.00 87.69 99 LEU A C 1
ATOM 774 O O . LEU A 1 99 ? 4.978 14.398 -10.795 1.00 87.69 99 LEU A O 1
ATOM 778 N N . LEU A 1 100 ? 2.877 13.996 -10.113 1.00 86.94 100 LEU A N 1
ATOM 779 C CA . LEU A 1 100 ? 3.010 14.700 -8.847 1.00 86.94 100 LEU A CA 1
ATOM 780 C C . LEU A 1 100 ? 3.610 13.764 -7.790 1.00 86.94 100 LEU A C 1
ATOM 782 O O . LEU A 1 100 ? 3.172 12.613 -7.679 1.00 86.94 100 LEU A O 1
ATOM 786 N N . PRO A 1 101 ? 4.559 14.245 -6.968 1.00 84.75 101 PRO A N 1
ATOM 787 C CA . PRO A 1 101 ? 5.124 13.435 -5.903 1.00 84.75 101 PRO A CA 1
ATOM 788 C C . PRO A 1 101 ? 4.032 13.046 -4.902 1.00 84.75 101 PRO A C 1
ATOM 790 O O . PRO A 1 101 ? 3.127 13.827 -4.591 1.00 84.75 101 PRO A O 1
ATOM 793 N N . CYS A 1 102 ? 4.125 11.818 -4.392 1.00 83.62 102 CYS A N 1
ATOM 794 C CA . CYS A 1 102 ? 3.252 11.287 -3.340 1.00 83.62 102 CYS A CA 1
ATOM 795 C C . CYS A 1 102 ? 1.761 11.320 -3.704 1.00 83.62 102 CYS A C 1
ATOM 797 O O . CYS A 1 102 ? 0.895 11.439 -2.833 1.00 83.62 102 CYS A O 1
ATOM 799 N N . ARG A 1 103 ? 1.447 11.216 -4.996 1.00 87.38 103 ARG A N 1
ATOM 800 C CA . ARG A 1 103 ? 0.085 11.021 -5.488 1.00 87.38 103 ARG A CA 1
ATOM 801 C C . ARG A 1 103 ? -0.080 9.609 -6.013 1.00 87.38 103 ARG A C 1
ATOM 803 O O . ARG A 1 103 ? 0.866 9.019 -6.529 1.00 87.38 103 ARG A O 1
ATOM 810 N N . ASP A 1 104 ? -1.265 9.061 -5.796 1.00 87.88 104 ASP A N 1
ATOM 811 C CA . ASP A 1 104 ? -1.665 7.803 -6.411 1.00 87.88 104 ASP A CA 1
ATOM 812 C C . ASP A 1 104 ? -1.791 7.970 -7.925 1.00 87.88 104 ASP A C 1
ATOM 814 O O . ASP A 1 104 ? -1.844 9.090 -8.449 1.00 87.88 104 ASP A O 1
ATOM 818 N N . LEU A 1 105 ? -1.852 6.837 -8.621 1.00 88.69 105 LEU A N 1
ATOM 819 C CA . LEU A 1 105 ? -2.195 6.811 -10.032 1.00 88.69 105 LEU A CA 1
ATOM 820 C C . LEU A 1 105 ? -3.576 7.450 -10.253 1.00 88.69 105 LEU A C 1
ATOM 822 O O . LEU A 1 105 ? -4.475 7.316 -9.421 1.00 88.69 105 LEU A O 1
ATOM 826 N N . ASP A 1 106 ? -3.734 8.146 -11.379 1.00 88.19 106 ASP A N 1
ATOM 827 C CA . ASP A 1 106 ? -4.997 8.789 -11.734 1.00 88.19 106 ASP A CA 1
ATOM 828 C C . ASP A 1 106 ? -6.145 7.766 -11.736 1.00 88.19 106 ASP A C 1
ATOM 830 O O . ASP A 1 106 ? -6.090 6.739 -12.419 1.00 88.19 106 ASP A O 1
ATOM 834 N N . VAL A 1 107 ? -7.195 8.057 -10.967 1.00 85.19 107 VAL A N 1
ATOM 835 C CA . VAL A 1 107 ? -8.369 7.190 -10.812 1.00 85.19 107 VAL A CA 1
ATOM 836 C C . VAL A 1 107 ? -9.097 6.964 -12.135 1.00 85.19 107 VAL A C 1
ATOM 838 O O . VAL A 1 107 ? -9.708 5.913 -12.324 1.00 85.19 107 VAL A O 1
ATOM 841 N N . ASP A 1 108 ? -8.981 7.888 -13.093 1.00 88.12 108 ASP A N 1
ATOM 842 C CA . ASP A 1 108 ? -9.583 7.729 -14.417 1.00 88.12 108 ASP A CA 1
ATOM 843 C C . ASP A 1 108 ? -8.918 6.616 -15.245 1.00 88.12 108 ASP A C 1
ATOM 845 O O . ASP A 1 108 ? -9.555 6.047 -16.145 1.00 88.12 108 ASP A O 1
ATOM 849 N N . LEU A 1 109 ? -7.671 6.260 -14.910 1.00 88.44 109 LEU A N 1
ATOM 850 C CA . LEU A 1 109 ? -6.941 5.120 -15.472 1.00 88.44 109 LEU A CA 1
ATOM 851 C C . LEU A 1 109 ? -7.257 3.808 -14.745 1.00 88.44 109 LEU A C 1
ATOM 853 O O . LEU A 1 109 ? -6.956 2.731 -15.265 1.00 88.44 109 LEU A O 1
ATOM 857 N N . LEU A 1 110 ? -7.871 3.879 -13.564 1.00 89.62 110 LEU A N 1
ATOM 858 C CA . LEU A 1 110 ? -8.144 2.741 -12.692 1.00 89.62 110 LEU A CA 1
ATOM 859 C C . LEU A 1 110 ? -9.624 2.373 -12.708 1.00 89.62 110 LEU A C 1
ATOM 861 O O . LEU A 1 110 ? -10.360 2.540 -11.740 1.00 89.62 110 LEU A O 1
ATOM 865 N N . LYS A 1 111 ? -10.063 1.830 -13.844 1.00 92.06 111 LYS A N 1
ATOM 866 C CA . LYS A 1 111 ? -11.440 1.358 -14.016 1.00 92.06 111 LYS A CA 1
ATOM 867 C C . LYS A 1 111 ? -11.496 -0.147 -13.785 1.00 92.06 111 LYS A C 1
ATOM 869 O O . LYS A 1 111 ? -10.830 -0.860 -14.535 1.00 92.06 111 LYS A O 1
ATOM 874 N N . PRO A 1 112 ? -12.292 -0.648 -12.823 1.00 91.38 112 PRO A N 1
ATOM 875 C CA . PRO A 1 112 ? -12.508 -2.080 -12.657 1.00 91.38 112 PRO A CA 1
ATOM 876 C C . PRO A 1 112 ? -12.895 -2.748 -13.981 1.00 91.38 112 PRO A C 1
ATOM 878 O O . PRO A 1 112 ? -13.630 -2.173 -14.794 1.00 91.38 112 PRO A O 1
ATOM 881 N N . TYR A 1 113 ? -12.377 -3.954 -14.217 1.00 90.94 113 TYR A N 1
ATOM 882 C CA . TYR A 1 113 ? -12.663 -4.713 -15.433 1.00 90.94 113 TYR A CA 1
ATOM 883 C C . TYR A 1 113 ? -14.163 -5.018 -15.529 1.00 90.94 113 TYR A C 1
ATOM 885 O O . TYR A 1 113 ? -14.813 -4.680 -16.522 1.00 90.94 113 TYR A O 1
ATOM 893 N N . ALA A 1 114 ? -14.719 -5.579 -14.452 1.00 89.56 114 ALA A N 1
ATOM 894 C CA . ALA A 1 114 ? -16.154 -5.649 -14.230 1.00 89.56 114 ALA A CA 1
ATOM 895 C C . ALA A 1 114 ? -16.618 -4.337 -13.591 1.00 89.56 114 ALA A C 1
ATOM 897 O O . ALA A 1 114 ? -16.147 -3.977 -12.514 1.00 89.56 114 ALA A O 1
ATOM 898 N N . ALA A 1 115 ? -17.525 -3.621 -14.255 1.00 87.56 115 ALA A N 1
ATOM 899 C CA . ALA A 1 115 ? -18.053 -2.372 -13.725 1.00 87.56 115 ALA A CA 1
ATOM 900 C C . ALA A 1 115 ? -18.809 -2.632 -12.415 1.00 87.56 115 ALA A C 1
ATOM 902 O O . ALA A 1 115 ? -19.723 -3.455 -12.368 1.00 87.56 115 ALA A O 1
ATOM 903 N N . VAL A 1 116 ? -18.420 -1.911 -11.367 1.00 81.50 116 VAL A N 1
ATOM 904 C CA . VAL A 1 116 ? -19.128 -1.876 -10.089 1.00 81.50 116 VAL A CA 1
ATOM 905 C C . VAL A 1 116 ? -19.626 -0.454 -9.916 1.00 81.50 116 VAL A C 1
ATOM 907 O O . VAL A 1 116 ? -18.828 0.469 -9.762 1.00 81.50 116 VAL A O 1
ATOM 910 N N . GLU A 1 117 ? -20.942 -0.274 -9.989 1.00 80.75 117 GLU A N 1
ATOM 911 C CA . GLU A 1 117 ? -21.547 1.037 -9.772 1.00 80.75 117 GLU A CA 1
ATOM 912 C C . GLU A 1 117 ? -21.383 1.445 -8.303 1.00 80.75 117 GLU A C 1
ATOM 914 O O . GLU A 1 117 ? -21.625 0.622 -7.406 1.00 80.75 117 GLU A O 1
ATOM 919 N N . PRO A 1 118 ? -20.977 2.697 -8.025 1.00 76.44 118 PRO A N 1
ATOM 920 C CA . PRO A 1 118 ? -20.935 3.184 -6.663 1.00 76.44 118 PRO A CA 1
ATOM 921 C C . PRO A 1 118 ? -22.357 3.188 -6.081 1.00 76.44 118 PRO A C 1
ATOM 923 O O . PRO A 1 118 ? -23.331 3.445 -6.797 1.00 76.44 118 PRO A O 1
ATOM 926 N N . PRO A 1 119 ? -22.513 2.934 -4.775 1.00 72.81 119 PRO A N 1
ATOM 927 C CA . PRO A 1 119 ? -23.828 2.958 -4.163 1.00 72.81 119 PRO A CA 1
ATOM 928 C C . PRO A 1 119 ? -24.488 4.342 -4.280 1.00 72.81 119 PRO A C 1
ATOM 930 O O . PRO A 1 119 ? -23.877 5.366 -3.985 1.00 72.81 119 PRO A O 1
ATOM 933 N N . LEU A 1 120 ? -25.761 4.380 -4.687 1.00 75.44 120 LEU A N 1
ATOM 934 C CA . LEU A 1 120 ? -26.471 5.635 -4.984 1.00 75.44 120 LEU A CA 1
ATOM 935 C C . LEU A 1 120 ? -26.933 6.411 -3.738 1.00 75.44 120 LEU A C 1
ATOM 937 O O . LEU A 1 120 ? -27.310 7.577 -3.848 1.00 75.44 120 LEU A O 1
ATOM 941 N N . LYS A 1 121 ? -26.974 5.771 -2.564 1.00 76.62 121 LYS A N 1
ATOM 942 C CA . LYS A 1 121 ? -27.520 6.357 -1.332 1.00 76.62 121 LYS A CA 1
ATOM 943 C C . LYS A 1 121 ? -26.612 6.088 -0.144 1.00 76.62 121 LYS A C 1
ATOM 945 O O . LYS A 1 121 ? -26.645 4.997 0.401 1.00 76.62 121 LYS A O 1
ATOM 950 N N . VAL A 1 122 ? -25.893 7.109 0.305 1.00 70.44 122 VAL A N 1
ATOM 951 C CA . VAL A 1 122 ? -25.151 7.059 1.571 1.00 70.44 122 VAL A CA 1
ATOM 952 C C . VAL A 1 122 ? -26.126 6.787 2.716 1.00 70.44 122 VAL A C 1
ATOM 954 O O . VAL A 1 122 ? -27.121 7.500 2.856 1.00 70.44 122 VAL A O 1
ATOM 957 N N . THR A 1 123 ? -25.854 5.758 3.516 1.00 72.44 123 THR A N 1
ATOM 958 C CA . THR A 1 123 ? -26.669 5.430 4.697 1.00 72.44 123 THR A CA 1
ATOM 959 C C . THR A 1 123 ? -26.072 6.024 5.959 1.00 72.44 123 THR A C 1
ATOM 961 O O . THR A 1 123 ? -26.813 6.472 6.829 1.00 72.44 123 THR A O 1
ATOM 964 N N . ASP A 1 124 ? -24.741 6.097 6.025 1.00 72.88 124 ASP A N 1
ATOM 965 C CA . ASP A 1 124 ? -24.020 6.522 7.215 1.00 72.88 124 ASP A CA 1
ATOM 966 C C . ASP A 1 124 ? -22.760 7.300 6.840 1.00 72.88 124 ASP A C 1
ATOM 968 O O . ASP A 1 124 ? -22.141 7.096 5.791 1.00 72.88 124 ASP A O 1
ATOM 972 N N . GLN A 1 125 ? -22.363 8.206 7.727 1.00 74.19 125 GLN A N 1
ATOM 973 C CA . GLN A 1 125 ? -21.204 9.064 7.532 1.00 74.19 125 GLN A CA 1
ATOM 974 C C . GLN A 1 125 ? -20.385 9.145 8.816 1.00 74.19 125 GLN A C 1
ATOM 976 O O . GLN A 1 125 ? -20.906 9.473 9.882 1.00 74.19 125 GLN A O 1
ATOM 981 N N . ILE A 1 126 ? -19.077 8.917 8.687 1.00 77.81 126 ILE A N 1
ATOM 982 C CA . ILE A 1 126 ? -18.111 9.075 9.773 1.00 77.81 126 ILE A CA 1
ATOM 983 C C . ILE A 1 126 ? -17.145 10.194 9.392 1.00 77.81 126 ILE A C 1
ATOM 985 O O . ILE A 1 126 ? -16.444 10.137 8.380 1.00 77.81 126 ILE A O 1
ATOM 989 N N . ASN A 1 127 ? -17.088 11.227 10.228 1.00 80.81 127 ASN A N 1
ATOM 990 C CA . ASN A 1 127 ? -16.154 12.331 10.047 1.00 80.81 127 ASN A CA 1
ATOM 991 C C . ASN A 1 127 ? -14.847 12.021 10.780 1.00 80.81 127 ASN A C 1
ATOM 993 O O . ASN A 1 127 ? -14.850 11.776 11.988 1.00 80.81 127 ASN A O 1
ATOM 997 N N . ILE A 1 128 ? -13.730 12.054 10.050 1.00 81.88 128 ILE A N 1
ATOM 998 C CA . ILE A 1 128 ? -12.398 11.743 10.569 1.00 81.88 128 ILE A CA 1
ATOM 999 C C . ILE A 1 128 ? -11.496 12.968 10.404 1.00 81.88 128 ILE A C 1
ATOM 1001 O O . ILE A 1 128 ? -11.162 13.404 9.300 1.00 81.88 128 ILE A O 1
ATOM 1005 N N . SER A 1 129 ? -11.062 13.528 11.528 1.00 84.50 129 SER A N 1
ATOM 1006 C CA . SER A 1 129 ? -10.019 14.550 11.567 1.00 84.50 129 SER A CA 1
ATOM 1007 C C . SER A 1 129 ? -8.697 13.896 11.935 1.00 84.50 129 SER A C 1
ATOM 1009 O O . SER A 1 129 ? -8.564 13.385 13.044 1.00 84.50 129 SER A O 1
ATOM 1011 N N . VAL A 1 130 ? -7.716 13.947 11.038 1.00 84.06 130 VAL A N 1
ATOM 1012 C CA . VAL A 1 130 ? -6.358 13.463 11.296 1.00 84.06 130 VAL A CA 1
ATOM 1013 C C . VAL A 1 130 ? -5.463 14.647 11.637 1.00 84.06 130 VAL A C 1
ATOM 1015 O O . VAL A 1 130 ? -5.347 15.604 10.867 1.00 84.06 130 VAL A O 1
ATOM 1018 N N . THR A 1 131 ? -4.809 14.582 12.791 1.00 84.19 131 THR A N 1
ATOM 1019 C CA . THR A 1 131 ? -3.825 15.585 13.213 1.00 84.19 131 THR A CA 1
ATOM 1020 C C . THR A 1 131 ? -2.551 14.919 13.692 1.00 84.19 131 THR A C 1
ATOM 1022 O O . THR A 1 131 ? -2.619 13.893 14.362 1.00 84.19 131 THR A O 1
ATOM 1025 N N . LEU A 1 132 ? -1.403 15.526 13.399 1.00 81.19 132 LEU A N 1
ATOM 1026 C CA . LEU A 1 132 ? -0.113 15.121 13.955 1.00 81.19 132 LEU A CA 1
ATOM 1027 C C . LEU A 1 132 ? 0.376 16.219 14.897 1.00 81.19 132 LEU A C 1
ATOM 1029 O O . LEU A 1 132 ? 0.415 17.390 14.505 1.00 81.19 132 LEU A O 1
ATOM 1033 N N . HIS A 1 133 ? 0.700 15.846 16.132 1.00 80.50 133 HIS A N 1
ATOM 1034 C CA . HIS A 1 133 ? 1.312 16.739 17.114 1.00 80.50 133 HIS A CA 1
ATOM 1035 C C . HIS A 1 133 ? 2.020 15.951 18.221 1.00 80.50 133 HIS A C 1
ATOM 1037 O O . HIS A 1 133 ? 1.813 14.750 18.381 1.00 80.50 133 HIS A O 1
ATOM 1043 N N . GLU A 1 134 ? 2.877 16.633 18.970 1.00 82.62 134 GLU A N 1
ATOM 1044 C CA . GLU A 1 134 ? 3.561 16.065 20.131 1.00 82.62 134 GLU A CA 1
ATOM 1045 C C . GLU A 1 134 ? 2.614 15.886 21.324 1.00 82.62 134 GLU A C 1
ATOM 1047 O O . GLU A 1 134 ? 1.697 16.687 21.529 1.00 82.62 134 GLU A O 1
ATOM 1052 N N . ASP A 1 135 ? 2.841 14.830 22.102 1.00 81.75 135 ASP A N 1
ATOM 1053 C CA . ASP A 1 135 ? 2.229 14.640 23.417 1.00 81.75 135 ASP A CA 1
ATOM 1054 C C . ASP A 1 135 ? 3.018 15.345 24.542 1.00 81.75 135 ASP A C 1
ATOM 1056 O O . ASP A 1 135 ? 4.003 16.046 24.302 1.00 81.75 135 ASP A O 1
ATOM 1060 N N . GLU A 1 136 ? 2.593 15.154 25.796 1.00 84.31 136 GLU A N 1
ATOM 1061 C CA . GLU A 1 136 ? 3.249 15.725 26.987 1.00 84.31 136 GLU A CA 1
ATOM 1062 C C . GLU A 1 136 ? 4.719 15.288 27.147 1.00 84.31 136 GLU A C 1
ATOM 1064 O O . GLU A 1 136 ? 5.501 15.962 27.819 1.00 84.31 136 GLU A O 1
ATOM 1069 N N . HIS A 1 137 ? 5.115 14.188 26.502 1.00 81.88 137 HIS A N 1
ATOM 1070 C CA . HIS A 1 137 ? 6.469 13.640 26.520 1.00 81.88 137 HIS A CA 1
ATOM 1071 C C . HIS A 1 137 ? 7.293 14.038 25.285 1.00 81.88 137 HIS A C 1
ATOM 1073 O O . HIS A 1 137 ? 8.345 13.443 25.043 1.00 81.88 137 HIS A O 1
ATOM 1079 N N . GLN 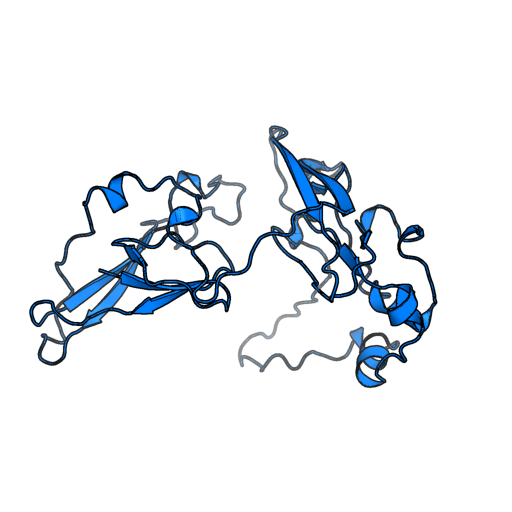A 1 138 ? 6.842 15.031 24.506 1.00 79.31 138 GLN A N 1
ATOM 1080 C CA . GLN A 1 138 ? 7.495 15.479 23.264 1.00 79.31 138 GLN A CA 1
ATOM 1081 C C . GLN A 1 138 ? 7.638 14.352 22.229 1.00 79.31 138 GLN A C 1
ATOM 1083 O O . GLN A 1 138 ? 8.556 14.358 21.406 1.00 79.31 138 GLN A O 1
ATOM 1088 N N . THR A 1 139 ? 6.734 13.368 22.276 1.00 76.56 139 THR A N 1
ATOM 1089 C CA . THR A 1 139 ? 6.665 12.295 21.285 1.00 76.56 139 THR A CA 1
ATOM 1090 C C . THR A 1 139 ? 5.624 12.659 20.239 1.00 76.56 139 THR A C 1
ATOM 1092 O O . THR A 1 139 ? 4.449 12.852 20.561 1.00 76.56 139 THR A O 1
ATOM 1095 N N . THR A 1 140 ? 6.033 12.739 18.971 1.00 78.44 140 THR A N 1
ATOM 1096 C CA . THR A 1 140 ? 5.098 12.960 17.860 1.00 78.44 140 THR A CA 1
ATOM 1097 C C . THR A 1 140 ? 4.131 11.787 17.753 1.00 78.44 140 THR A C 1
ATOM 1099 O O . THR A 1 140 ? 4.545 10.652 17.526 1.00 78.44 140 THR A O 1
ATOM 1102 N N . LYS A 1 141 ? 2.832 12.070 17.864 1.00 81.38 141 LYS A N 1
ATOM 1103 C CA . LYS A 1 141 ? 1.754 11.097 17.674 1.00 81.38 141 LYS A CA 1
ATOM 1104 C C . LYS A 1 141 ? 0.775 11.578 16.616 1.00 81.38 141 LYS A C 1
ATOM 1106 O O . LYS A 1 141 ? 0.584 12.775 16.379 1.00 81.38 141 LYS A O 1
ATOM 1111 N N . ALA A 1 142 ? 0.142 10.615 15.973 1.00 83.44 142 ALA A N 1
ATOM 1112 C CA . ALA A 1 142 ? -1.013 10.832 15.136 1.00 83.44 142 ALA A CA 1
ATOM 1113 C C . ALA A 1 142 ? -2.287 10.645 15.964 1.00 83.44 142 ALA A C 1
ATOM 1115 O O . ALA A 1 142 ? -2.382 9.777 16.836 1.00 83.44 142 ALA A O 1
ATOM 1116 N N . TYR A 1 143 ? -3.273 11.480 15.664 1.00 84.81 143 TYR A N 1
ATOM 1117 C CA . TYR A 1 143 ? -4.554 11.520 16.344 1.00 84.81 143 TYR A CA 1
ATOM 1118 C C . TYR A 1 143 ? -5.664 11.492 15.308 1.00 84.81 143 TYR A C 1
ATOM 1120 O O . TYR A 1 143 ? -5.635 12.250 14.336 1.00 84.81 143 TYR A O 1
ATOM 1128 N N . ILE A 1 144 ? -6.664 10.661 15.564 1.00 85.88 144 ILE A N 1
ATOM 1129 C CA . ILE A 1 144 ? -7.928 10.617 14.843 1.00 85.88 144 ILE A CA 1
ATOM 1130 C C . ILE A 1 144 ? -8.994 11.168 15.780 1.00 85.88 144 ILE A C 1
ATOM 1132 O O . ILE A 1 144 ? -9.158 10.678 16.890 1.00 85.88 144 ILE A O 1
ATOM 1136 N N . ASN A 1 145 ? -9.687 12.228 15.364 1.00 86.62 145 ASN A N 1
ATOM 1137 C CA . ASN A 1 145 ? -10.679 12.923 16.190 1.00 86.62 145 ASN A CA 1
ATOM 1138 C C . ASN A 1 145 ? -10.133 13.296 17.581 1.00 86.62 145 ASN A C 1
ATOM 1140 O O . ASN A 1 145 ? -10.802 13.150 18.600 1.00 86.62 145 ASN A O 1
ATOM 1144 N N . ASN A 1 146 ? -8.897 13.809 17.595 1.00 88.06 146 ASN A N 1
ATOM 1145 C CA . ASN A 1 146 ? -8.156 14.213 18.793 1.00 88.06 146 ASN A CA 1
ATOM 1146 C C . ASN A 1 146 ? -7.796 13.057 19.750 1.00 88.06 146 ASN A C 1
ATOM 1148 O O . ASN A 1 146 ? -7.508 13.302 20.917 1.00 88.06 146 ASN A O 1
ATOM 1152 N N . GLN A 1 147 ? -7.803 11.811 19.265 1.00 88.38 147 GLN A N 1
ATOM 1153 C CA . GLN A 1 147 ? -7.472 10.613 20.036 1.00 88.38 147 GLN A CA 1
ATOM 1154 C C . GLN A 1 147 ? -6.403 9.787 19.322 1.00 88.38 147 GLN A C 1
ATOM 1156 O O . GLN A 1 147 ? -6.524 9.479 18.134 1.00 88.38 147 GLN A O 1
ATOM 1161 N N . SER A 1 148 ? -5.342 9.435 20.044 1.00 86.94 148 SER A N 1
ATOM 1162 C CA . SER A 1 148 ? -4.296 8.546 19.538 1.00 86.94 148 SER A CA 1
ATOM 1163 C C . SER A 1 148 ? -4.614 7.111 19.942 1.00 86.94 148 SER A C 1
ATOM 1165 O O . SER A 1 148 ? -5.023 6.864 21.079 1.00 86.94 148 SER A O 1
ATOM 1167 N N . TRP A 1 149 ? -4.467 6.175 19.007 1.00 86.50 149 TRP A N 1
ATOM 1168 C CA . TRP A 1 149 ? -4.819 4.785 19.260 1.00 86.50 149 TRP A CA 1
ATOM 1169 C C . TRP A 1 149 ? -3.818 4.097 20.185 1.00 86.50 149 TRP A C 1
ATOM 1171 O O . TRP A 1 149 ? -2.609 4.183 19.973 1.00 86.50 149 TRP A O 1
ATOM 1181 N N . ILE A 1 150 ? -4.332 3.375 21.183 1.00 84.25 150 ILE A N 1
ATOM 1182 C CA . ILE A 1 150 ? -3.529 2.547 22.088 1.00 84.25 150 ILE A CA 1
ATOM 1183 C C . ILE A 1 150 ? -4.106 1.124 22.077 1.00 84.25 150 ILE A C 1
ATOM 1185 O O . ILE A 1 150 ? -5.265 0.944 22.465 1.00 84.25 150 ILE A O 1
ATOM 1189 N N . PRO A 1 151 ? -3.335 0.106 21.648 1.00 80.62 151 PRO A N 1
ATOM 1190 C CA . PRO A 1 151 ? -3.807 -1.270 21.651 1.00 80.62 151 PRO A CA 1
ATOM 1191 C C . PRO A 1 151 ? -3.937 -1.817 23.069 1.00 80.62 151 PRO A C 1
ATOM 1193 O O . PRO A 1 151 ? -3.019 -1.706 23.880 1.00 80.62 151 PRO A O 1
ATOM 1196 N N . ASP A 1 152 ? -5.032 -2.529 23.323 1.00 82.31 152 ASP A N 1
ATOM 1197 C CA . ASP A 1 152 ? -5.110 -3.471 24.434 1.00 82.31 152 ASP A CA 1
ATOM 1198 C C . ASP A 1 152 ? -4.648 -4.848 23.948 1.00 82.31 152 ASP A C 1
ATOM 1200 O O . ASP A 1 152 ? -5.414 -5.621 23.370 1.00 82.31 152 ASP A O 1
ATOM 1204 N N . ILE A 1 153 ? -3.357 -5.127 24.134 1.00 81.12 153 ILE A N 1
ATOM 1205 C CA . ILE A 1 153 ? -2.727 -6.380 23.693 1.00 81.12 153 ILE A CA 1
ATOM 1206 C C . ILE A 1 153 ? -3.150 -7.591 24.535 1.00 81.12 153 ILE A C 1
ATOM 1208 O O . ILE A 1 153 ? -2.946 -8.730 24.120 1.00 81.12 153 ILE A O 1
ATOM 1212 N N . THR A 1 154 ? -3.699 -7.351 25.728 1.00 81.81 154 THR A N 1
ATOM 1213 C CA . THR A 1 154 ? -4.133 -8.404 26.654 1.00 81.81 154 THR A CA 1
ATOM 1214 C C . THR A 1 154 ? -5.588 -8.790 26.434 1.00 81.81 154 THR A C 1
ATOM 1216 O O . THR A 1 154 ? -5.939 -9.955 26.596 1.00 81.81 154 THR A O 1
ATOM 1219 N N . ASN A 1 155 ? -6.414 -7.831 26.016 1.00 84.62 155 ASN A N 1
ATOM 1220 C CA . ASN A 1 155 ? -7.824 -8.030 25.738 1.00 84.62 155 ASN A CA 1
ATOM 1221 C C . ASN A 1 155 ? -8.217 -7.332 24.417 1.00 84.62 155 ASN A C 1
ATOM 1223 O O . ASN A 1 155 ? -8.686 -6.182 24.419 1.00 84.62 155 ASN A O 1
ATOM 1227 N N . PRO A 1 156 ? -7.996 -7.995 23.264 1.00 87.12 156 PRO A N 1
ATOM 1228 C CA . PRO A 1 156 ? -8.264 -7.408 21.957 1.00 87.12 156 PRO A CA 1
ATOM 1229 C C . PRO A 1 156 ? -9.763 -7.157 21.752 1.00 87.12 156 PRO A C 1
ATOM 1231 O O . PRO A 1 156 ? -10.613 -7.858 22.297 1.00 87.12 156 PRO A O 1
ATOM 1234 N N . SER A 1 157 ? -10.103 -6.193 20.894 1.00 88.31 157 SER A N 1
ATOM 1235 C CA . SER A 1 157 ? -11.490 -5.783 20.615 1.00 88.31 157 SER A CA 1
ATOM 1236 C C . SER A 1 157 ? -12.436 -6.943 20.289 1.00 88.31 157 SER A C 1
ATOM 1238 O O . SER A 1 157 ? -13.582 -6.948 20.732 1.00 88.31 157 SER A O 1
ATOM 1240 N N . ILE A 1 158 ? -11.956 -7.953 19.555 1.00 86.88 158 ILE A N 1
ATOM 1241 C CA . ILE A 1 158 ? -12.759 -9.127 19.195 1.00 86.88 158 ILE A CA 1
ATOM 1242 C C . ILE A 1 158 ? -13.128 -9.990 20.413 1.00 86.88 158 ILE A C 1
ATOM 1244 O O . ILE A 1 158 ? -14.222 -10.542 20.455 1.00 86.88 158 ILE A O 1
ATOM 1248 N N . MET A 1 159 ? -12.259 -10.061 21.429 1.00 86.12 159 MET A N 1
ATOM 1249 C CA . MET A 1 159 ? -12.525 -10.768 22.688 1.00 86.12 159 MET A CA 1
ATOM 1250 C C . MET A 1 159 ? -13.586 -10.033 23.508 1.00 86.12 159 MET A C 1
ATOM 1252 O O . MET A 1 159 ? -14.564 -10.647 23.937 1.00 86.12 159 MET A O 1
ATOM 1256 N N . LYS A 1 160 ? -13.457 -8.705 23.617 1.00 88.12 160 LYS A N 1
ATOM 1257 C CA . LYS A 1 160 ? -14.449 -7.835 24.268 1.00 88.12 160 LYS A CA 1
ATOM 1258 C C . LYS A 1 160 ? -15.839 -7.998 23.653 1.00 88.12 160 LYS A C 1
ATOM 1260 O O . LYS A 1 160 ? -16.826 -8.106 24.371 1.00 88.12 160 LYS A O 1
ATOM 1265 N N . ILE A 1 161 ? -15.924 -8.057 22.323 1.00 88.81 161 ILE A N 1
ATOM 1266 C CA . ILE A 1 161 ? -17.206 -8.203 21.624 1.00 88.81 161 ILE A CA 1
ATOM 1267 C C . ILE A 1 161 ? -17.753 -9.624 21.750 1.00 88.81 161 ILE A C 1
ATOM 1269 O O . ILE A 1 161 ? -18.876 -9.789 22.212 1.00 88.81 161 ILE A O 1
ATOM 1273 N N . MET A 1 162 ? -16.996 -10.644 21.337 1.00 89.19 162 MET A N 1
ATOM 1274 C CA . MET A 1 162 ? -17.530 -12.005 21.196 1.00 89.19 162 MET A CA 1
ATOM 1275 C C . MET A 1 162 ? -17.658 -12.742 22.531 1.00 89.19 162 MET A C 1
ATOM 1277 O O . MET A 1 162 ? -18.645 -13.434 22.756 1.00 89.19 162 MET A O 1
ATOM 1281 N N . SER A 1 163 ? -16.666 -12.615 23.412 1.00 85.81 163 SER A N 1
ATOM 1282 C CA . SER A 1 163 ? -16.610 -13.396 24.655 1.00 85.81 163 SER A CA 1
ATOM 1283 C C . SER A 1 163 ? -17.225 -12.648 25.830 1.00 85.81 163 SER A C 1
ATOM 1285 O O . SER A 1 163 ? -17.913 -13.246 26.651 1.00 85.81 163 SER A O 1
ATOM 1287 N N . GLU A 1 164 ? -16.996 -11.336 25.908 1.00 87.75 164 GLU A N 1
ATOM 1288 C CA . GLU A 1 164 ? -17.476 -10.505 27.021 1.00 87.75 164 GLU A CA 1
ATOM 1289 C C . GLU A 1 164 ? -18.807 -9.802 26.706 1.00 87.75 164 GLU A C 1
ATOM 1291 O O . GLU A 1 164 ? -19.402 -9.191 27.592 1.00 87.75 164 GLU A O 1
ATOM 1296 N N . SER A 1 165 ? -19.302 -9.896 25.463 1.00 87.06 165 SER A N 1
ATOM 1297 C CA . SER A 1 165 ? -20.529 -9.223 25.004 1.00 87.06 165 SER A CA 1
ATOM 1298 C C . SER A 1 165 ? -20.532 -7.703 25.244 1.00 87.06 165 SER A C 1
ATOM 1300 O O . SER A 1 165 ? -21.589 -7.083 25.376 1.00 87.06 165 SER A O 1
ATOM 1302 N N . ILE A 1 166 ? -19.350 -7.079 25.274 1.00 87.38 166 ILE A N 1
ATOM 1303 C CA . ILE A 1 166 ? -19.187 -5.633 25.436 1.00 87.38 166 ILE A CA 1
ATOM 1304 C C . ILE A 1 166 ? -19.512 -4.940 24.116 1.00 87.38 166 ILE A C 1
ATOM 1306 O O . ILE A 1 166 ? -19.051 -5.339 23.044 1.00 87.38 166 ILE A O 1
ATOM 1310 N N . SER A 1 167 ? -20.291 -3.862 24.199 1.00 86.19 167 SER A N 1
ATOM 1311 C CA . SER A 1 167 ? -20.572 -3.025 23.038 1.00 86.19 167 SER A CA 1
ATOM 1312 C C . SER A 1 167 ? -19.365 -2.163 22.677 1.00 86.19 167 SER A C 1
ATOM 1314 O O . SER A 1 167 ? -18.754 -1.559 23.555 1.00 86.19 167 SER A O 1
ATOM 1316 N N . ALA A 1 168 ? -19.055 -2.013 21.390 1.00 83.75 168 ALA A N 1
ATOM 1317 C CA . ALA A 1 168 ? -17.971 -1.147 20.928 1.00 83.75 168 ALA A CA 1
ATOM 1318 C C . ALA A 1 168 ? -18.190 0.329 21.315 1.00 83.75 168 ALA A C 1
ATOM 1320 O O . ALA A 1 168 ? -17.223 1.068 21.481 1.00 83.75 168 ALA A O 1
ATOM 1321 N N . LYS A 1 169 ? -19.439 0.752 21.580 1.00 83.88 169 LYS A N 1
ATOM 1322 C CA . LYS A 1 169 ? -19.749 2.072 22.178 1.00 83.88 169 LYS A CA 1
ATOM 1323 C C . LYS A 1 169 ? -19.202 2.246 23.597 1.00 83.88 169 LYS A C 1
ATOM 1325 O O . LYS A 1 169 ? -19.084 3.372 24.065 1.00 83.88 169 LYS A O 1
ATOM 1330 N N . GLN A 1 170 ? -18.930 1.147 24.293 1.00 87.12 170 GLN A N 1
ATOM 1331 C CA . GLN A 1 170 ? -18.381 1.126 25.650 1.00 87.12 170 GLN A CA 1
ATOM 1332 C C . GLN A 1 170 ? -16.858 0.969 25.647 1.00 87.12 170 GLN A C 1
ATOM 1334 O O . GLN A 1 170 ? -16.250 0.905 26.715 1.00 87.12 170 GLN A O 1
ATOM 1339 N N . PHE A 1 171 ? -16.227 0.886 24.472 1.00 87.06 171 PHE A N 1
ATOM 1340 C CA . PHE A 1 171 ? -14.778 0.818 24.404 1.00 87.06 171 PHE A CA 1
ATOM 1341 C C . PHE A 1 171 ? -14.144 2.119 24.907 1.00 87.06 171 PHE A C 1
ATOM 1343 O O . PHE A 1 171 ? -14.732 3.197 24.780 1.00 87.06 171 PHE A O 1
ATOM 1350 N N . PRO A 1 172 ? -12.917 2.037 25.448 1.00 86.44 172 PRO A N 1
ATOM 1351 C CA . PRO A 1 172 ? -12.118 3.215 25.733 1.00 86.44 172 PRO A CA 1
ATOM 1352 C C . PRO A 1 172 ? -12.008 4.125 24.506 1.00 86.44 172 PRO A C 1
ATOM 1354 O O . PRO A 1 172 ? -11.883 3.651 23.378 1.00 86.44 172 PRO A O 1
ATOM 1357 N N . ILE A 1 173 ? -12.018 5.440 24.719 1.00 84.50 173 ILE A N 1
ATOM 1358 C CA . ILE A 1 173 ? -12.019 6.416 23.621 1.00 84.50 173 ILE A CA 1
ATOM 1359 C C . ILE A 1 173 ? -10.775 6.292 22.717 1.00 84.50 173 ILE A C 1
ATOM 1361 O O . ILE A 1 173 ? -10.866 6.437 21.502 1.00 84.50 173 ILE A O 1
ATOM 1365 N N . ASN A 1 174 ? -9.636 5.912 23.297 1.00 82.25 174 ASN A N 1
ATOM 1366 C CA . ASN A 1 174 ? -8.371 5.624 22.615 1.00 82.25 174 ASN A CA 1
ATOM 1367 C C . ASN A 1 174 ? -8.366 4.286 21.849 1.00 82.25 174 ASN A C 1
ATOM 1369 O O . ASN A 1 174 ? -7.393 3.982 21.164 1.00 82.25 174 ASN A O 1
ATOM 1373 N N . ALA A 1 175 ? -9.431 3.481 21.918 1.00 81.88 175 ALA A N 1
ATOM 1374 C CA . ALA A 1 175 ? -9.609 2.350 21.01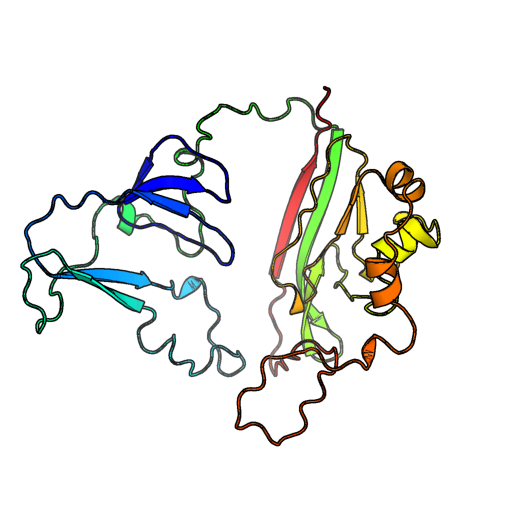1 1.00 81.88 175 ALA A CA 1
ATOM 1375 C C . ALA A 1 175 ? -9.982 2.814 19.592 1.00 81.88 175 ALA A C 1
ATOM 1377 O O . ALA A 1 175 ? -9.860 2.022 18.654 1.00 81.88 175 ALA A O 1
ATOM 1378 N N . ASN A 1 176 ? -10.416 4.076 19.431 1.00 81.56 176 ASN A N 1
ATOM 1379 C CA . ASN A 1 176 ? -10.861 4.665 18.167 1.00 81.56 176 ASN A CA 1
ATOM 1380 C C . ASN A 1 176 ? -11.849 3.754 17.418 1.00 81.56 176 ASN A C 1
ATOM 1382 O O . ASN A 1 176 ? -11.723 3.554 16.211 1.00 81.56 176 ASN A O 1
ATOM 1386 N N . ALA A 1 177 ? -12.798 3.155 18.140 1.00 82.38 177 ALA A N 1
ATOM 1387 C CA . ALA A 1 177 ? -13.759 2.219 17.576 1.00 82.38 177 ALA A CA 1
ATOM 1388 C C . ALA A 1 177 ? -15.028 2.939 17.114 1.00 82.38 177 ALA A C 1
ATOM 1390 O O . ALA A 1 177 ? -15.671 3.656 17.880 1.00 82.38 177 ALA A O 1
ATOM 1391 N N . TYR A 1 178 ? -15.397 2.712 15.859 1.00 80.81 178 TYR A N 1
ATOM 1392 C CA . TYR A 1 178 ? -16.615 3.206 15.242 1.00 80.81 178 TYR A CA 1
ATOM 1393 C C . TYR A 1 178 ? -17.459 2.011 14.828 1.00 80.81 178 TYR A C 1
ATOM 1395 O O . TYR A 1 178 ? -16.962 1.077 14.204 1.00 80.81 178 TYR A O 1
ATOM 1403 N N . MET A 1 179 ? -18.735 2.034 15.190 1.00 74.44 179 MET A N 1
ATOM 1404 C CA . MET A 1 179 ? -19.670 0.994 14.782 1.00 74.44 179 MET A CA 1
ATOM 1405 C C . MET A 1 179 ? -20.309 1.348 13.451 1.00 74.44 179 MET A C 1
ATOM 1407 O O . MET A 1 179 ? -20.687 2.502 13.237 1.00 74.44 179 MET A O 1
ATOM 1411 N N . TYR A 1 180 ? -20.470 0.337 12.607 1.00 71.25 180 TYR A N 1
ATOM 1412 C CA . TYR A 1 180 ? -21.188 0.446 11.350 1.00 71.25 180 TYR A CA 1
ATOM 1413 C C . TYR A 1 180 ? -21.932 -0.864 11.075 1.00 71.25 180 TYR A C 1
ATOM 1415 O O . TYR A 1 180 ? -21.314 -1.918 11.045 1.00 71.25 180 TYR A O 1
ATOM 1423 N N . ASP A 1 181 ? -23.255 -0.832 10.918 1.00 61.47 181 ASP A N 1
ATOM 1424 C CA . ASP A 1 181 ? -24.055 -2.044 10.692 1.00 61.47 181 ASP A CA 1
ATOM 1425 C C . ASP A 1 181 ? -24.436 -2.172 9.212 1.00 61.47 181 ASP A C 1
ATOM 1427 O O . ASP A 1 181 ? -25.550 -1.837 8.794 1.00 61.47 181 ASP A O 1
ATOM 1431 N N . THR A 1 182 ? -23.507 -2.686 8.403 1.00 55.12 182 THR A N 1
ATOM 1432 C CA . THR A 1 182 ? -23.807 -3.182 7.053 1.00 55.12 182 THR A CA 1
ATOM 1433 C C . THR A 1 182 ? -23.841 -4.682 6.964 1.00 55.12 182 THR A C 1
ATOM 1435 O O . THR A 1 182 ? -23.343 -5.392 7.824 1.00 55.12 182 THR A O 1
ATOM 1438 N N . GLU A 1 183 ? -24.509 -5.196 5.933 1.00 48.69 183 GLU A N 1
ATOM 1439 C CA . GLU A 1 183 ? -24.637 -6.633 5.715 1.00 48.69 183 GLU A CA 1
ATOM 1440 C C . GLU A 1 183 ? -23.395 -7.290 5.073 1.00 48.69 183 GLU A C 1
ATOM 1442 O O . GLU A 1 183 ? -23.454 -8.474 4.758 1.00 48.69 183 GLU A O 1
ATOM 1447 N N . GLU A 1 184 ? -22.244 -6.609 4.970 1.00 43.66 184 GLU A N 1
ATOM 1448 C CA . GLU A 1 184 ? -21.093 -7.099 4.196 1.00 43.66 184 GLU A CA 1
ATOM 1449 C C . GLU A 1 184 ? -19.741 -6.736 4.846 1.00 43.66 184 GLU A C 1
ATOM 1451 O O . GLU A 1 184 ? -19.311 -5.592 4.776 1.00 43.66 184 GLU A O 1
ATOM 1456 N N . LEU A 1 185 ? -19.085 -7.747 5.439 1.00 36.44 185 LEU A N 1
ATOM 1457 C CA . LEU A 1 185 ? -17.809 -7.669 6.167 1.00 36.44 185 LEU A CA 1
ATOM 1458 C C . LEU A 1 185 ? -16.689 -6.995 5.355 1.00 36.44 185 LEU A C 1
ATOM 1460 O O . LEU A 1 185 ? -16.118 -7.635 4.474 1.00 36.44 185 LEU A O 1
ATOM 1464 N N . ASP A 1 186 ? -16.294 -5.779 5.740 1.00 39.19 186 ASP A N 1
ATOM 1465 C CA . ASP A 1 186 ? -15.069 -5.130 5.256 1.00 39.19 186 ASP A CA 1
ATOM 1466 C C . ASP A 1 186 ? -14.260 -4.529 6.422 1.00 39.19 186 ASP A C 1
ATOM 1468 O O . ASP A 1 186 ? -14.574 -3.481 6.993 1.00 39.19 186 ASP A O 1
ATOM 1472 N N . ILE A 1 187 ? -13.168 -5.203 6.801 1.00 36.94 187 ILE A N 1
ATOM 1473 C CA . ILE A 1 187 ? -12.233 -4.701 7.817 1.00 36.94 187 ILE A CA 1
ATOM 1474 C C . ILE A 1 187 ? -11.192 -3.823 7.122 1.00 36.94 187 ILE A C 1
ATOM 1476 O O . ILE A 1 187 ? -10.203 -4.316 6.579 1.00 36.94 187 ILE A O 1
ATOM 1480 N N . ILE A 1 188 ? -11.374 -2.505 7.189 1.00 42.25 188 ILE A N 1
ATOM 1481 C CA . ILE A 1 188 ? -10.385 -1.545 6.687 1.00 42.25 188 ILE A CA 1
ATOM 1482 C C . ILE A 1 188 ? -9.435 -1.158 7.822 1.00 42.25 188 ILE A C 1
ATOM 1484 O O . ILE A 1 188 ? -9.809 -0.425 8.732 1.00 42.25 188 ILE A O 1
ATOM 1488 N N . ASN A 1 189 ? -8.176 -1.592 7.731 1.00 37.66 189 ASN A N 1
ATOM 1489 C CA . ASN A 1 189 ? -7.083 -1.077 8.554 1.00 37.66 189 ASN A CA 1
ATOM 1490 C C . ASN A 1 189 ? -5.901 -0.699 7.657 1.00 37.66 189 ASN A C 1
ATOM 1492 O O . ASN A 1 189 ? -5.400 -1.571 6.948 1.00 37.66 189 ASN A O 1
ATOM 1496 N N . ARG A 1 190 ? -5.403 0.544 7.778 1.00 36.81 190 ARG A N 1
ATOM 1497 C CA . ARG A 1 190 ? -3.970 0.929 7.912 1.00 36.81 190 ARG A CA 1
ATOM 1498 C C . ARG A 1 190 ? -3.711 2.344 7.408 1.00 36.81 190 ARG A C 1
ATOM 1500 O O . ARG A 1 190 ? -4.282 2.709 6.398 1.00 36.81 190 ARG A O 1
ATOM 1507 N N . TRP A 1 191 ? -2.838 3.071 8.121 1.00 41.81 191 TRP A N 1
ATOM 1508 C CA . TRP A 1 191 ? -1.629 3.828 7.710 1.00 41.81 191 TRP A CA 1
ATOM 1509 C C . TRP A 1 191 ? -0.955 4.336 9.017 1.00 41.81 191 TRP A C 1
ATOM 1511 O O . TRP A 1 191 ? -1.659 4.516 9.998 1.00 41.81 191 TRP A O 1
ATOM 1521 N N . HIS A 1 192 ? 0.372 4.533 9.093 1.00 51.31 192 HIS A N 1
ATOM 1522 C CA . HIS A 1 192 ? 1.126 4.977 10.305 1.00 51.31 192 HIS A CA 1
ATOM 1523 C C . HIS A 1 192 ? 0.713 4.332 11.651 1.00 51.31 192 HIS A C 1
ATOM 1525 O O . HIS A 1 192 ? 0.472 5.017 12.649 1.00 51.31 192 HIS A O 1
ATOM 1531 N N . VAL A 1 193 ? 0.650 2.998 11.671 1.00 60.31 193 VAL A N 1
ATOM 1532 C CA . VAL A 1 193 ? 0.133 2.193 12.795 1.00 60.31 193 VAL A CA 1
ATOM 1533 C C . VAL A 1 193 ? 0.841 2.504 14.118 1.00 60.31 193 VAL A C 1
ATOM 1535 O O . VAL A 1 193 ? 0.190 2.661 15.146 1.00 60.31 193 VAL A O 1
ATOM 1538 N N . GLU A 1 194 ? 2.164 2.655 14.087 1.00 54.28 194 GLU A N 1
ATOM 1539 C CA . GLU A 1 194 ? 2.984 2.832 15.293 1.00 54.28 194 GLU A CA 1
ATOM 1540 C C . GLU A 1 194 ? 2.894 4.236 15.904 1.00 54.28 194 GLU A C 1
ATOM 1542 O O . GLU A 1 194 ? 3.145 4.403 17.093 1.00 54.28 194 GLU A O 1
ATOM 1547 N N . LEU A 1 195 ? 2.464 5.237 15.126 1.00 57.59 195 LEU A N 1
ATOM 1548 C CA . LEU A 1 195 ? 2.226 6.599 15.618 1.00 57.59 195 LEU A CA 1
ATOM 1549 C C . LEU A 1 195 ? 0.798 6.782 16.161 1.00 57.59 195 LEU A C 1
ATOM 1551 O O . LEU A 1 195 ? 0.411 7.900 16.489 1.00 57.59 195 LEU A O 1
ATOM 1555 N N . GLY A 1 196 ? -0.002 5.712 16.235 1.00 60.53 196 GLY A N 1
ATOM 1556 C CA . GLY A 1 196 ? -1.375 5.756 16.744 1.00 60.53 196 GLY A CA 1
ATOM 1557 C C . GLY A 1 196 ? -2.412 6.242 15.726 1.00 60.53 196 GLY A C 1
ATOM 1558 O O . GLY A 1 196 ? -3.540 6.555 16.111 1.00 60.53 196 GLY A O 1
ATOM 1559 N N . MET A 1 197 ? -2.071 6.283 14.428 1.00 80.38 197 MET A N 1
ATOM 1560 C CA . MET A 1 197 ? -3.007 6.637 13.350 1.00 80.38 197 MET A CA 1
ATOM 1561 C C . MET A 1 197 ? -3.898 5.448 12.967 1.00 80.38 197 MET A C 1
ATOM 1563 O O . MET A 1 197 ? -3.915 4.983 11.830 1.00 80.38 197 MET A O 1
ATOM 1567 N N . VAL A 1 198 ? -4.638 4.928 13.940 1.00 82.56 198 VAL A N 1
ATOM 1568 C CA . VAL A 1 198 ? -5.494 3.754 13.766 1.00 82.56 198 VAL A CA 1
ATOM 1569 C C . VAL A 1 198 ? -6.889 4.069 14.282 1.00 82.56 198 VAL A C 1
ATOM 1571 O O . VAL A 1 198 ? -7.065 4.713 15.315 1.00 82.56 198 VAL A O 1
ATOM 1574 N N . PHE A 1 199 ? -7.889 3.612 13.546 1.00 81.06 199 PHE A N 1
ATOM 1575 C CA . PHE A 1 199 ? -9.260 3.498 14.013 1.00 81.06 199 PHE A CA 1
ATOM 1576 C C . PHE A 1 199 ? -9.779 2.120 13.627 1.00 81.06 199 PHE A C 1
ATOM 1578 O O . PHE A 1 199 ? -9.222 1.474 12.744 1.00 81.06 199 PHE A O 1
ATOM 1585 N N . GLN A 1 200 ? -10.807 1.661 14.325 1.00 80.88 200 GLN A N 1
ATOM 1586 C CA . GLN A 1 200 ? -11.395 0.345 14.131 1.00 80.88 200 GLN A CA 1
ATOM 1587 C C . GLN A 1 200 ? -12.830 0.530 13.660 1.00 80.88 200 GLN A C 1
ATOM 1589 O O . GLN A 1 200 ? -13.596 1.246 14.303 1.00 80.88 200 GLN A O 1
ATOM 1594 N N . LEU A 1 201 ? -13.193 -0.119 12.559 1.00 81.88 201 LEU A N 1
ATOM 1595 C CA . LEU A 1 201 ? -14.587 -0.284 12.164 1.00 81.88 201 LEU A CA 1
ATOM 1596 C C . LEU A 1 201 ? -15.079 -1.612 12.731 1.00 81.88 201 LEU A C 1
ATOM 1598 O O . LEU A 1 201 ? -14.497 -2.662 12.462 1.00 81.88 201 LEU A O 1
ATOM 1602 N N . ILE A 1 202 ? -16.113 -1.550 13.565 1.00 82.50 202 ILE A N 1
ATOM 1603 C CA . ILE A 1 202 ? -16.767 -2.725 14.131 1.00 82.50 202 ILE A CA 1
ATOM 1604 C C . ILE A 1 202 ? -18.063 -2.938 13.372 1.00 82.50 202 ILE A C 1
ATOM 1606 O O . ILE A 1 202 ? -19.006 -2.156 13.515 1.00 82.50 202 ILE A O 1
ATOM 1610 N N . GLU A 1 203 ? -18.081 -4.003 12.580 1.00 80.50 203 GLU A N 1
ATOM 1611 C CA . GLU A 1 203 ? -19.202 -4.338 11.719 1.00 80.50 203 GLU A CA 1
ATOM 1612 C C . GLU A 1 203 ? -20.026 -5.500 12.267 1.00 80.50 203 GLU A C 1
ATOM 1614 O O . GLU A 1 203 ? -19.468 -6.471 12.781 1.00 80.50 203 GLU A O 1
ATOM 1619 N N . GLN A 1 204 ? -21.354 -5.406 12.147 1.00 80.69 204 GLN A N 1
ATOM 1620 C CA . GLN A 1 204 ? -22.295 -6.465 12.526 1.00 80.69 204 GLN A CA 1
ATOM 1621 C C . GLN A 1 204 ? -22.073 -7.006 13.942 1.00 80.69 204 GLN A C 1
ATOM 1623 O O . GLN A 1 204 ? -22.064 -8.222 14.169 1.00 80.69 204 GLN A O 1
ATOM 1628 N N . GLN A 1 205 ? -21.892 -6.119 14.919 1.00 82.94 205 GLN A N 1
ATOM 1629 C CA . GLN A 1 205 ? -21.528 -6.525 16.278 1.00 82.94 205 GLN A CA 1
ATOM 1630 C C . GLN A 1 205 ? -22.517 -7.542 16.871 1.00 82.94 205 GLN A C 1
ATOM 1632 O O . GLN A 1 205 ? -22.097 -8.501 17.515 1.00 82.94 205 GLN A O 1
ATOM 1637 N N . GLU A 1 206 ? -23.819 -7.370 16.621 1.00 85.44 206 GLU A N 1
ATOM 1638 C CA . GLU A 1 206 ? -24.858 -8.290 17.102 1.00 85.44 206 GLU A CA 1
ATOM 1639 C C . GLU A 1 206 ? -24.679 -9.713 16.558 1.00 85.44 206 GLU A C 1
ATOM 1641 O O . GLU A 1 206 ? -24.906 -10.681 17.282 1.00 85.44 206 GLU A O 1
ATOM 1646 N N . LYS A 1 207 ? -24.231 -9.859 15.303 1.00 85.69 207 LYS A N 1
ATOM 1647 C CA . LYS A 1 207 ? -23.918 -11.170 14.721 1.00 85.69 207 LYS A CA 1
ATOM 1648 C C . LYS A 1 207 ? -22.622 -11.724 15.304 1.00 85.69 207 LYS A C 1
ATOM 1650 O O . LYS A 1 207 ? -22.579 -12.902 15.641 1.00 85.69 207 LYS A O 1
ATOM 1655 N N . LEU A 1 208 ? -21.593 -10.891 15.486 1.00 85.00 208 LEU A N 1
ATOM 1656 C CA . LEU A 1 208 ? -20.336 -11.311 16.120 1.00 85.00 208 LEU A CA 1
ATOM 1657 C C . LEU A 1 208 ? -20.560 -11.847 17.541 1.00 85.00 208 LEU A C 1
ATOM 1659 O O . LEU A 1 208 ? -19.974 -12.862 17.903 1.00 85.00 208 LEU A O 1
ATOM 1663 N N . GLN A 1 209 ? -21.449 -11.222 18.317 1.00 86.56 209 GLN A N 1
ATOM 1664 C CA . GLN A 1 209 ? -21.824 -11.666 19.667 1.00 86.56 209 GLN A CA 1
ATOM 1665 C C . GLN A 1 209 ? -22.539 -13.026 19.692 1.00 86.56 209 GLN A C 1
ATOM 1667 O O . GLN A 1 209 ? -22.543 -13.701 20.717 1.00 86.56 209 GLN A O 1
ATOM 1672 N N . GLN A 1 210 ? -23.132 -13.448 18.573 1.00 88.25 210 GLN A N 1
ATOM 1673 C CA . GLN A 1 210 ? -23.774 -14.760 18.440 1.00 88.25 210 GLN A CA 1
ATOM 1674 C C . GLN A 1 210 ? -22.788 -15.857 18.012 1.00 88.25 210 GLN A C 1
ATOM 1676 O O . GLN A 1 210 ? -23.104 -17.045 18.110 1.00 88.25 210 GLN A O 1
ATOM 1681 N N . LEU A 1 211 ? -21.603 -15.486 17.522 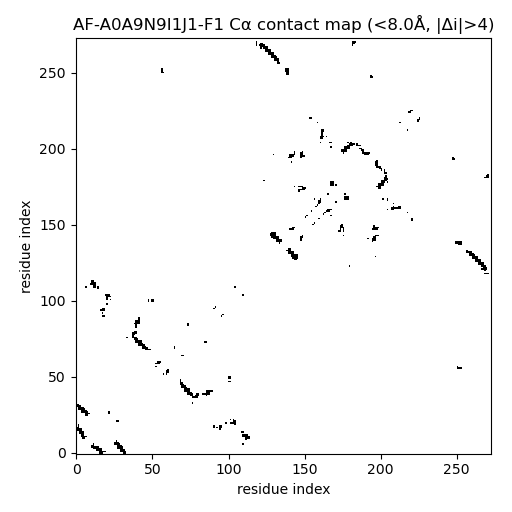1.00 87.31 211 LEU A N 1
ATOM 1682 C CA . LEU A 1 211 ? -20.585 -16.433 17.087 1.00 87.31 211 LEU A CA 1
ATOM 1683 C C . LEU A 1 211 ? -19.751 -16.923 18.273 1.00 87.31 211 LEU A C 1
ATOM 1685 O O . LEU A 1 211 ? -19.366 -16.165 19.160 1.00 87.31 211 LEU A O 1
ATOM 1689 N N . LYS A 1 212 ? -19.393 -18.210 18.249 1.00 87.50 212 LYS A N 1
ATOM 1690 C CA . LYS A 1 212 ? -18.441 -18.778 19.205 1.00 87.50 212 LYS A CA 1
ATOM 1691 C C . LYS A 1 212 ? -17.013 -18.521 18.725 1.00 87.50 212 LYS A C 1
ATOM 1693 O O . LYS A 1 212 ? -16.662 -18.893 17.605 1.00 87.50 212 LYS A O 1
ATOM 1698 N N . MET A 1 213 ? -16.179 -17.936 19.583 1.00 85.88 213 MET A N 1
ATOM 1699 C CA . MET A 1 213 ? -14.760 -17.747 19.283 1.00 85.88 213 MET A CA 1
ATOM 1700 C C . MET A 1 213 ? -14.061 -19.105 19.087 1.00 85.88 213 MET A C 1
ATOM 1702 O O . MET A 1 213 ? -14.242 -19.995 19.921 1.00 85.88 213 MET A O 1
ATOM 1706 N N . PRO A 1 214 ? -13.254 -19.284 18.023 1.00 87.50 214 PRO A N 1
ATOM 1707 C CA . PRO A 1 214 ? -12.479 -20.505 17.843 1.00 87.50 214 PRO A CA 1
ATOM 1708 C C . PRO A 1 214 ? -11.488 -20.717 18.991 1.00 87.50 214 PRO A C 1
ATOM 1710 O O . PRO A 1 214 ? -10.735 -19.804 19.336 1.00 87.50 214 PRO A O 1
ATOM 1713 N N . ASP A 1 215 ? -11.431 -21.939 19.522 1.00 86.25 215 ASP A N 1
ATOM 1714 C CA . ASP A 1 215 ? -10.547 -22.298 20.639 1.00 86.25 215 ASP A CA 1
ATOM 1715 C C . ASP A 1 215 ? -9.066 -21.919 20.399 1.00 86.25 215 ASP A C 1
ATOM 1717 O O . ASP A 1 215 ? -8.439 -21.406 21.328 1.00 86.25 215 ASP A O 1
ATOM 1721 N N . PRO A 1 216 ? -8.491 -22.050 19.177 1.00 85.69 216 PRO A N 1
ATOM 1722 C CA . PRO A 1 216 ? -7.122 -21.598 18.919 1.00 85.69 216 PRO A CA 1
ATOM 1723 C C . PRO A 1 216 ? -6.923 -20.093 19.112 1.00 85.69 216 PRO A C 1
ATOM 1725 O O . PRO A 1 216 ? -5.870 -19.679 19.581 1.00 85.69 216 PRO A O 1
ATOM 1728 N N . VAL A 1 217 ? -7.922 -19.271 18.771 1.00 82.50 217 VAL A N 1
ATOM 1729 C CA . VAL A 1 217 ? -7.859 -17.810 18.938 1.00 82.50 217 VAL A CA 1
ATOM 1730 C C . VAL A 1 217 ? -7.986 -17.450 20.414 1.00 82.50 217 VAL A C 1
ATOM 1732 O O . VAL A 1 217 ? -7.210 -16.638 20.910 1.00 82.50 217 VAL A O 1
ATOM 1735 N N . ALA A 1 218 ? -8.902 -18.102 21.134 1.00 83.31 218 ALA A N 1
ATOM 1736 C CA . ALA A 1 218 ? -9.053 -17.907 22.573 1.00 83.31 218 ALA A CA 1
ATOM 1737 C C . ALA A 1 218 ? -7.774 -18.291 23.342 1.00 83.31 218 ALA A C 1
ATOM 1739 O O . ALA A 1 218 ? -7.380 -17.598 24.280 1.00 83.31 218 ALA A O 1
ATOM 1740 N N . ALA A 1 219 ? -7.081 -19.346 22.900 1.00 83.62 219 ALA A N 1
ATOM 1741 C CA . ALA A 1 219 ? -5.822 -19.788 23.491 1.00 83.62 219 ALA A CA 1
ATOM 1742 C C . ALA A 1 219 ? -4.688 -18.752 23.366 1.00 83.62 219 ALA A C 1
ATOM 1744 O O . ALA A 1 219 ? -3.843 -18.687 24.258 1.00 83.62 219 ALA A O 1
ATOM 1745 N N . LEU A 1 220 ? -4.687 -17.901 22.327 1.00 81.81 220 LEU A N 1
ATOM 1746 C CA . LEU A 1 220 ? -3.679 -16.837 22.168 1.00 81.81 220 LEU A CA 1
ATOM 1747 C C . LEU A 1 220 ? -3.721 -15.808 23.308 1.00 81.81 220 LEU A C 1
ATOM 1749 O O . LEU A 1 220 ? -2.701 -15.196 23.625 1.00 81.81 220 LEU A O 1
ATOM 1753 N N . CYS A 1 221 ? -4.893 -15.618 23.914 1.00 77.81 221 CYS A N 1
ATOM 1754 C CA . CYS A 1 221 ? -5.117 -14.681 25.014 1.00 77.81 221 CYS A CA 1
ATOM 1755 C C . CYS A 1 221 ? -5.068 -15.359 26.394 1.00 77.81 221 CYS A C 1
ATOM 1757 O O . CYS A 1 221 ? -5.282 -14.696 27.408 1.00 77.81 221 CYS A O 1
ATOM 1759 N N . ALA A 1 222 ? -4.792 -16.667 26.460 1.00 75.88 222 ALA A N 1
ATOM 1760 C CA . ALA A 1 222 ? -4.716 -17.386 27.724 1.00 75.88 222 ALA A CA 1
ATOM 1761 C C . ALA A 1 222 ? -3.476 -16.960 28.545 1.00 75.88 222 ALA A C 1
ATOM 1763 O O . ALA A 1 222 ? -2.396 -16.747 27.974 1.00 75.88 222 ALA A O 1
ATOM 1764 N N . PRO A 1 223 ? -3.583 -16.876 29.888 1.00 67.69 223 PRO A N 1
ATOM 1765 C CA . PRO A 1 223 ? -2.444 -16.587 30.755 1.00 67.69 223 PRO A CA 1
ATOM 1766 C C . PRO A 1 223 ? -1.278 -17.552 30.485 1.00 67.69 223 PRO A C 1
ATOM 1768 O O . PRO A 1 223 ? -1.451 -18.767 30.519 1.00 67.69 223 PRO A O 1
ATOM 1771 N N . GLY A 1 224 ? -0.089 -17.011 30.201 1.00 59.97 224 GLY A N 1
ATOM 1772 C CA . GLY A 1 224 ? 1.120 -17.791 29.898 1.00 59.97 224 GLY A CA 1
ATOM 1773 C C . GLY A 1 224 ? 1.450 -17.948 28.408 1.00 59.97 224 GLY A C 1
ATOM 1774 O O . GLY A 1 224 ? 2.615 -18.175 28.081 1.00 59.97 224 GLY A O 1
ATOM 1775 N N . TYR A 1 225 ? 0.499 -17.729 27.489 1.00 56.03 225 TYR A N 1
ATOM 1776 C CA . TYR A 1 225 ? 0.786 -17.771 26.046 1.00 56.03 225 TYR A CA 1
ATOM 1777 C C . TYR A 1 225 ? 1.708 -16.616 25.611 1.00 56.03 225 TYR A C 1
ATOM 1779 O O . TYR A 1 225 ? 2.588 -16.798 24.773 1.00 56.03 225 TYR A O 1
ATOM 1787 N N . GLN A 1 226 ? 1.605 -15.455 26.267 1.00 53.69 226 GLN A N 1
ATOM 1788 C CA . GLN A 1 226 ? 2.466 -14.284 26.028 1.00 53.69 226 GLN A CA 1
ATOM 1789 C C . GLN A 1 226 ? 3.960 -14.519 26.339 1.00 53.69 226 GLN A C 1
ATOM 1791 O O . GLN A 1 226 ? 4.801 -13.739 25.899 1.00 53.69 226 GLN A O 1
ATOM 1796 N N . HIS A 1 227 ? 4.301 -15.592 27.064 1.00 50.25 227 HIS A N 1
ATOM 1797 C CA . HIS A 1 227 ? 5.684 -15.980 27.371 1.00 50.25 227 HIS A CA 1
ATOM 1798 C C . HIS A 1 227 ? 6.222 -17.095 26.468 1.00 50.25 227 HIS A C 1
ATOM 1800 O O . HIS A 1 227 ? 7.394 -17.461 26.576 1.00 50.25 227 HIS A O 1
ATOM 1806 N N . THR A 1 228 ? 5.399 -17.648 25.574 1.00 47.78 228 THR A N 1
ATOM 1807 C CA . THR A 1 228 ? 5.894 -18.620 24.600 1.00 47.78 228 THR A CA 1
ATOM 1808 C C . THR A 1 228 ? 6.747 -17.885 23.570 1.00 47.78 228 THR A C 1
ATOM 1810 O O . THR A 1 228 ? 6.267 -17.000 22.860 1.00 47.78 228 THR A O 1
ATOM 1813 N N . ARG A 1 229 ? 8.053 -18.203 23.522 1.00 42.81 229 ARG A N 1
ATOM 1814 C CA . ARG A 1 229 ? 8.950 -17.721 22.462 1.00 42.81 229 ARG A CA 1
ATOM 1815 C C . ARG A 1 229 ? 8.257 -17.986 21.131 1.00 42.81 229 ARG A C 1
ATOM 1817 O O . ARG A 1 229 ? 7.982 -19.139 20.799 1.00 42.81 229 ARG A O 1
ATOM 1824 N N . ARG A 1 230 ? 8.003 -16.926 20.357 1.00 45.88 230 ARG A N 1
ATOM 1825 C CA . ARG A 1 230 ? 7.737 -17.088 18.929 1.00 45.88 230 ARG A CA 1
ATOM 1826 C C . ARG A 1 230 ? 8.870 -17.949 18.381 1.00 45.88 230 ARG A C 1
ATOM 1828 O O . ARG A 1 230 ? 10.034 -17.663 18.658 1.00 45.88 230 ARG A O 1
ATOM 1835 N N . LEU A 1 231 ? 8.533 -18.979 17.612 1.00 35.41 231 LEU A N 1
ATOM 1836 C CA . LEU A 1 231 ? 9.458 -19.604 16.673 1.00 35.41 231 LEU A CA 1
ATOM 1837 C C . LEU A 1 231 ? 9.832 -18.540 15.627 1.00 35.41 231 LEU A C 1
ATOM 1839 O O . LEU A 1 231 ? 9.352 -18.557 14.499 1.00 35.41 231 LEU A O 1
ATOM 1843 N N . ALA A 1 232 ? 10.633 -17.553 16.026 1.00 32.84 232 ALA A N 1
ATOM 1844 C CA . ALA A 1 232 ? 11.528 -16.902 15.102 1.00 32.84 232 ALA A CA 1
ATOM 1845 C C . ALA A 1 232 ? 12.471 -18.015 14.649 1.00 32.84 232 ALA A C 1
ATOM 1847 O O . ALA A 1 232 ? 13.077 -18.686 15.487 1.00 32.84 232 ALA A O 1
ATOM 1848 N N . LEU A 1 233 ? 12.516 -18.274 13.342 1.00 30.83 233 LEU A N 1
ATOM 1849 C CA . LEU A 1 233 ? 13.594 -19.055 12.748 1.00 30.83 233 LEU A CA 1
ATOM 1850 C C . LEU A 1 233 ? 14.898 -18.501 13.322 1.00 30.83 233 LEU A C 1
ATOM 1852 O O . LEU A 1 233 ? 15.195 -17.321 13.149 1.00 30.83 233 LEU A O 1
ATOM 1856 N N . SER A 1 234 ? 15.599 -19.324 14.095 1.00 28.30 234 SER A N 1
ATOM 1857 C CA . SER A 1 234 ? 16.851 -18.948 14.731 1.00 28.30 234 SER A CA 1
ATOM 1858 C C . SER A 1 234 ? 17.853 -18.587 13.638 1.00 28.30 234 SER A C 1
ATOM 1860 O O . SER A 1 234 ? 18.313 -19.472 12.915 1.00 28.30 234 SER A O 1
ATOM 1862 N N . SER A 1 235 ? 18.163 -17.297 13.508 1.00 31.30 235 SER A N 1
ATOM 1863 C CA . SER A 1 235 ? 19.422 -16.863 12.908 1.00 31.30 235 SER A CA 1
ATOM 1864 C C . SER A 1 235 ? 20.546 -17.288 13.864 1.00 31.30 235 SER A C 1
ATOM 1866 O O . SER A 1 235 ? 20.361 -17.120 15.072 1.00 31.30 235 SER A O 1
ATOM 1868 N N . PRO A 1 236 ? 21.660 -17.877 13.399 1.00 35.19 236 PRO A N 1
ATOM 1869 C CA . PRO A 1 236 ? 22.634 -18.499 14.297 1.00 35.19 236 PRO A CA 1
ATOM 1870 C C . PRO A 1 236 ? 23.457 -17.555 15.188 1.00 35.19 236 PRO A C 1
ATOM 1872 O O . PRO A 1 236 ? 24.223 -18.079 15.985 1.00 35.19 236 PRO A O 1
ATOM 1875 N N . ASP A 1 237 ? 23.318 -16.227 15.102 1.00 39.12 237 ASP A N 1
ATOM 1876 C CA . ASP A 1 237 ? 24.350 -15.312 15.626 1.00 39.12 237 ASP A CA 1
ATOM 1877 C C . ASP A 1 237 ? 23.864 -14.154 16.527 1.00 39.12 237 ASP A C 1
ATOM 1879 O O . ASP A 1 237 ? 24.573 -13.162 16.645 1.00 39.12 237 ASP A O 1
ATOM 1883 N N . ASP A 1 238 ? 22.720 -14.252 17.215 1.00 35.09 238 ASP A N 1
ATOM 1884 C CA . ASP A 1 238 ? 22.294 -13.199 18.164 1.00 35.09 238 ASP A CA 1
ATOM 1885 C C . ASP A 1 238 ? 22.120 -13.731 19.600 1.00 35.09 238 ASP A C 1
ATOM 1887 O O . ASP A 1 238 ? 21.010 -13.963 20.086 1.00 35.09 238 ASP A O 1
ATOM 1891 N N . ASP A 1 239 ? 23.248 -13.897 20.297 1.00 32.09 239 ASP A N 1
ATOM 1892 C CA . ASP A 1 239 ? 23.332 -14.018 21.760 1.00 32.09 239 ASP A CA 1
ATOM 1893 C C . ASP A 1 239 ? 23.293 -12.621 22.410 1.00 32.09 239 ASP A C 1
ATOM 1895 O O . ASP A 1 239 ? 24.241 -12.190 23.061 1.00 32.09 239 ASP A O 1
ATOM 1899 N N . ASP A 1 240 ? 22.183 -11.896 22.254 1.00 31.41 240 ASP A N 1
ATOM 1900 C CA . ASP A 1 240 ? 21.880 -10.782 23.154 1.00 31.41 240 ASP A CA 1
ATOM 1901 C C . ASP A 1 240 ? 20.371 -10.598 23.357 1.00 31.41 240 ASP A C 1
ATOM 1903 O O . ASP A 1 240 ? 19.544 -10.664 22.445 1.00 31.41 240 ASP A O 1
ATOM 1907 N N . TYR A 1 241 ? 19.996 -10.425 24.621 1.00 29.81 241 TYR A N 1
ATOM 1908 C CA . TYR A 1 241 ? 18.622 -10.428 25.116 1.00 29.81 241 TYR A CA 1
ATOM 1909 C C . TYR A 1 241 ? 17.793 -9.252 24.565 1.00 29.81 241 TYR A C 1
ATOM 1911 O O . TYR A 1 241 ? 17.687 -8.203 25.201 1.00 29.81 241 TYR A O 1
ATOM 1919 N N . VAL A 1 242 ? 17.099 -9.436 23.437 1.00 25.50 242 VAL A N 1
ATOM 1920 C CA . VAL A 1 242 ? 16.050 -8.497 23.001 1.00 25.50 242 VAL A CA 1
ATOM 1921 C C . VAL A 1 242 ? 14.730 -8.859 23.678 1.00 25.50 242 VAL A C 1
ATOM 1923 O O . VAL A 1 242 ? 13.971 -9.726 23.242 1.00 25.50 242 VAL A O 1
ATOM 1926 N N . THR A 1 243 ? 14.441 -8.166 24.776 1.00 24.11 243 THR A N 1
ATOM 1927 C CA . THR A 1 243 ? 13.093 -8.136 25.346 1.00 24.11 243 THR A CA 1
ATOM 1928 C C . THR A 1 243 ? 12.239 -7.269 24.424 1.00 24.11 243 THR A C 1
ATOM 1930 O O . THR A 1 243 ? 12.435 -6.059 24.376 1.00 24.11 243 THR A O 1
ATOM 1933 N N . ILE A 1 244 ? 11.310 -7.862 23.667 1.00 27.84 244 ILE A N 1
ATOM 1934 C CA . ILE A 1 244 ? 10.317 -7.090 22.905 1.00 27.84 244 ILE A CA 1
ATOM 1935 C C . ILE A 1 244 ? 9.323 -6.511 23.917 1.00 27.84 244 ILE A C 1
ATOM 1937 O O . ILE A 1 244 ? 8.299 -7.116 24.237 1.00 27.84 244 ILE A O 1
ATOM 1941 N N . THR A 1 245 ? 9.647 -5.348 24.473 1.00 26.83 245 THR A N 1
ATOM 1942 C CA . THR A 1 245 ? 8.676 -4.491 25.143 1.00 26.83 245 THR A CA 1
ATOM 1943 C C . THR A 1 245 ? 7.736 -3.929 24.082 1.00 26.83 245 THR A C 1
ATOM 1945 O O . THR A 1 245 ? 8.167 -3.355 23.086 1.00 26.83 245 THR A O 1
ATOM 1948 N N . GLY A 1 246 ? 6.428 -4.108 24.277 1.00 27.50 246 GLY A N 1
ATOM 1949 C CA . GLY A 1 246 ? 5.403 -3.430 23.487 1.00 27.50 246 GLY A CA 1
ATOM 1950 C C . GLY A 1 246 ? 5.432 -1.931 23.775 1.00 27.50 246 GLY A C 1
ATOM 1951 O O . GLY A 1 246 ? 4.664 -1.438 24.593 1.00 27.50 246 GLY A O 1
ATOM 1952 N N . GLY A 1 247 ? 6.351 -1.221 23.134 1.00 27.02 247 GLY A N 1
ATOM 1953 C CA . GLY A 1 247 ? 6.459 0.228 23.138 1.00 27.02 247 GLY A CA 1
ATOM 1954 C C . GLY A 1 247 ? 6.856 0.654 21.736 1.00 27.02 247 GLY A C 1
ATOM 1955 O O . GLY A 1 247 ? 7.908 0.253 21.249 1.00 27.02 247 GLY A O 1
ATOM 1956 N N . GLY A 1 248 ? 5.987 1.411 21.065 1.00 30.89 248 GLY A N 1
ATOM 1957 C CA . GLY A 1 248 ? 6.324 2.024 19.783 1.00 30.89 248 GLY A CA 1
ATOM 1958 C C . GLY A 1 248 ? 7.574 2.897 19.909 1.00 30.89 248 GLY A C 1
ATOM 1959 O O . GLY A 1 248 ? 7.884 3.407 20.989 1.00 30.89 248 GLY A O 1
ATOM 1960 N N . TYR A 1 249 ? 8.294 3.061 18.803 1.00 31.28 249 TYR A N 1
ATOM 1961 C CA . TYR A 1 249 ? 9.480 3.908 18.744 1.00 31.28 249 TYR A CA 1
ATOM 1962 C C . TYR A 1 249 ? 9.139 5.343 19.181 1.00 31.28 249 TYR A C 1
ATOM 1964 O O . TYR A 1 249 ? 8.280 6.002 18.595 1.00 31.28 249 TYR A O 1
ATOM 1972 N N . GLN A 1 250 ? 9.806 5.826 20.231 1.00 32.38 250 GLN A N 1
ATOM 1973 C CA . GLN A 1 250 ? 9.691 7.207 20.698 1.00 32.38 250 GLN A CA 1
ATOM 1974 C C . GLN A 1 250 ? 10.656 8.087 19.898 1.00 32.38 250 GLN A C 1
ATOM 1976 O O . GLN A 1 250 ? 11.870 7.902 19.961 1.00 32.38 250 GLN A O 1
ATOM 1981 N N . ILE A 1 251 ? 10.123 9.044 19.136 1.00 36.59 251 ILE A N 1
ATOM 1982 C CA . ILE A 1 251 ? 10.922 10.075 18.461 1.00 36.59 251 ILE A CA 1
ATOM 1983 C C . ILE A 1 251 ? 10.895 11.321 19.346 1.00 36.59 251 ILE A C 1
ATOM 1985 O O . ILE A 1 251 ? 9.857 11.970 19.466 1.00 36.59 251 ILE A O 1
ATOM 1989 N N . HIS A 1 252 ? 12.026 11.640 19.975 1.00 34.03 252 HIS A N 1
ATOM 1990 C CA . HIS A 1 252 ? 12.183 12.846 20.787 1.00 34.03 252 HIS A CA 1
ATOM 1991 C C . HIS A 1 252 ? 12.546 14.041 19.895 1.00 34.03 252 HIS A C 1
ATOM 1993 O O . HIS A 1 252 ? 13.621 14.060 19.297 1.00 34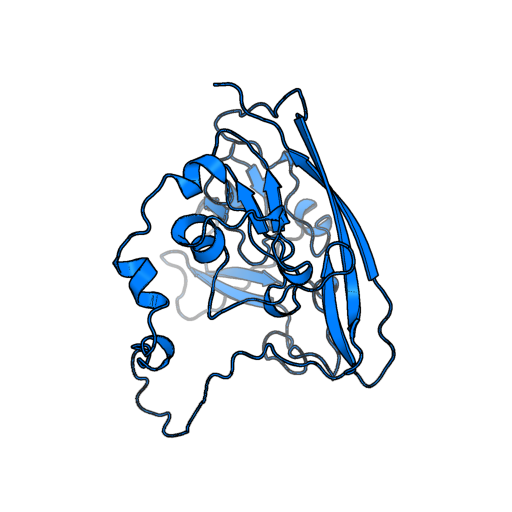.03 252 HIS A O 1
ATOM 1999 N N . HIS A 1 253 ? 11.691 15.064 19.832 1.00 40.38 253 HIS A N 1
ATOM 2000 C CA . HIS A 1 253 ? 12.017 16.320 19.147 1.00 40.38 253 HIS A CA 1
ATOM 2001 C C . HIS A 1 253 ? 12.542 17.383 20.120 1.00 40.38 253 HIS A C 1
ATOM 2003 O O . HIS A 1 253 ? 12.018 17.563 21.210 1.00 40.38 253 HIS A O 1
ATOM 2009 N N . LYS A 1 254 ? 13.566 18.143 19.699 1.00 34.09 254 LYS A N 1
ATOM 2010 C CA . LYS A 1 254 ? 14.092 19.319 20.428 1.00 34.09 254 LYS A CA 1
ATOM 2011 C C . LYS A 1 254 ? 13.517 20.663 19.948 1.00 34.09 254 LYS A C 1
ATOM 2013 O O . LYS A 1 254 ? 13.963 21.712 20.411 1.00 34.09 254 LYS A O 1
ATOM 2018 N N . LYS A 1 255 ? 12.574 20.675 18.998 1.00 38.25 255 LYS A N 1
ATOM 2019 C CA . LYS A 1 255 ? 11.994 21.902 18.419 1.00 38.25 255 LYS A CA 1
ATOM 2020 C C . LYS A 1 255 ? 10.486 21.750 18.198 1.00 38.25 255 LYS A C 1
ATOM 2022 O O . LYS A 1 255 ? 10.063 20.654 17.857 1.00 38.25 255 LYS A O 1
ATOM 2027 N N . PRO A 1 256 ? 9.698 22.836 18.330 1.00 33.25 256 PRO A N 1
ATOM 2028 C CA . PRO A 1 256 ? 8.240 22.772 18.255 1.00 33.25 256 PRO A CA 1
ATOM 2029 C C . PRO A 1 256 ? 7.769 22.301 16.872 1.00 33.25 256 PRO A C 1
ATOM 2031 O O . PRO A 1 256 ? 8.012 22.979 15.868 1.00 33.25 256 PRO A O 1
ATOM 2034 N N . SER A 1 257 ? 7.082 21.154 16.813 1.00 43.31 257 SER A N 1
ATOM 2035 C CA . SER A 1 257 ? 6.442 20.678 15.584 1.00 43.31 257 SER A CA 1
ATOM 2036 C C . SER A 1 257 ? 5.246 21.547 15.177 1.00 43.31 257 SER A C 1
ATOM 2038 O O . SER A 1 257 ? 4.438 22.018 15.983 1.00 43.31 257 SER A O 1
ATOM 2040 N N . THR A 1 258 ? 5.124 21.785 13.873 1.00 44.62 258 THR A N 1
ATOM 2041 C CA . THR A 1 258 ? 3.982 22.478 13.272 1.00 44.62 258 THR A CA 1
ATOM 2042 C C . THR A 1 258 ? 2.784 21.531 13.227 1.00 44.62 258 THR A C 1
ATOM 2044 O O . THR A 1 258 ? 2.836 20.490 12.574 1.00 44.62 258 THR A O 1
ATOM 2047 N N . LYS A 1 259 ? 1.675 21.901 13.884 1.00 47.09 259 LYS A N 1
ATOM 2048 C CA . LYS A 1 259 ? 0.413 21.143 13.827 1.00 47.09 259 LYS A CA 1
ATOM 2049 C C . LYS A 1 259 ? -0.080 21.053 12.380 1.00 47.09 259 LYS A C 1
ATOM 2051 O O . LYS A 1 259 ? -0.551 22.046 11.826 1.00 47.09 259 LYS A O 1
ATOM 2056 N N . ARG A 1 260 ? -0.019 19.862 11.776 1.00 54.72 260 ARG A N 1
ATOM 2057 C CA . ARG A 1 260 ? -0.681 19.574 10.492 1.00 54.72 260 ARG A CA 1
ATOM 2058 C C . ARG A 1 260 ? -2.061 18.989 10.765 1.00 54.72 260 ARG A C 1
ATOM 2060 O O . ARG A 1 260 ? -2.193 18.052 11.551 1.00 54.72 260 ARG A O 1
ATOM 2067 N N . ASN A 1 261 ? -3.082 19.543 10.117 1.00 45.44 261 ASN A N 1
ATOM 2068 C CA . ASN A 1 261 ? -4.465 19.094 10.246 1.00 45.44 261 ASN A CA 1
ATOM 2069 C C . ASN A 1 261 ? -5.022 18.761 8.862 1.00 45.44 261 ASN A C 1
ATOM 2071 O O . ASN A 1 261 ? -5.000 19.605 7.968 1.00 45.44 261 ASN A O 1
ATOM 2075 N N . THR A 1 262 ? -5.512 17.536 8.698 1.00 59.22 262 THR A N 1
ATOM 2076 C CA . THR A 1 262 ? -6.228 17.092 7.501 1.00 59.22 262 THR A CA 1
ATOM 2077 C C . THR A 1 262 ? -7.575 16.530 7.929 1.00 59.22 262 THR A C 1
ATOM 2079 O O . THR A 1 262 ? -7.647 15.650 8.783 1.00 59.22 262 THR A O 1
ATOM 2082 N N . LYS A 1 263 ? -8.657 17.010 7.317 1.00 52.25 263 LYS A N 1
ATOM 2083 C CA . LYS A 1 263 ? -10.007 16.489 7.551 1.00 52.25 263 LYS A CA 1
ATOM 2084 C C . LYS A 1 263 ? -10.456 15.675 6.345 1.00 52.25 263 LYS A C 1
ATOM 2086 O O . LYS A 1 263 ? -10.344 16.151 5.217 1.00 52.25 263 LYS A O 1
ATOM 2091 N N . LYS A 1 264 ? -10.976 14.473 6.587 1.00 58.66 264 LYS A N 1
ATOM 2092 C CA . LYS A 1 264 ? -11.619 13.627 5.575 1.00 58.66 264 LYS A CA 1
ATOM 2093 C C . LYS A 1 264 ? -12.956 13.113 6.112 1.00 58.66 264 LYS A C 1
ATOM 2095 O O . LYS A 1 264 ? -13.105 12.866 7.305 1.00 58.66 264 LYS A O 1
ATOM 2100 N N . SER A 1 265 ? -13.933 12.962 5.227 1.00 47.75 265 SER A N 1
ATOM 2101 C CA . SER A 1 265 ? -15.210 12.319 5.558 1.00 47.75 265 SER A CA 1
ATOM 2102 C C . SER A 1 265 ? -15.234 10.953 4.890 1.00 47.75 265 SER A C 1
ATOM 2104 O O . SER A 1 265 ? -14.973 10.872 3.690 1.00 47.75 265 SER A O 1
ATOM 2106 N N . LEU A 1 266 ? -15.508 9.900 5.659 1.00 54.78 266 LEU A N 1
ATOM 2107 C CA . LEU A 1 266 ? -15.769 8.568 5.126 1.00 54.78 266 LEU A CA 1
ATOM 2108 C C . LEU A 1 266 ? -17.282 8.393 5.001 1.00 54.78 266 LEU A C 1
ATOM 2110 O O . LEU A 1 266 ? -18.025 8.605 5.963 1.00 54.78 266 LEU A O 1
ATOM 2114 N N . LEU A 1 267 ? -17.723 8.053 3.796 1.00 53.38 267 LEU A N 1
ATOM 2115 C CA . LEU A 1 267 ? -19.122 7.811 3.468 1.00 53.38 267 LEU A CA 1
ATOM 2116 C C . LEU A 1 267 ? -19.307 6.309 3.302 1.00 53.38 267 LEU A C 1
ATOM 2118 O O . LEU A 1 267 ? -18.546 5.684 2.566 1.00 53.38 267 LEU A O 1
ATOM 2122 N N . PHE A 1 268 ? -20.319 5.753 3.957 1.00 52.84 268 PHE A N 1
ATOM 2123 C CA . PHE A 1 268 ? -20.634 4.339 3.862 1.00 52.84 268 PHE A CA 1
ATOM 2124 C C . PHE A 1 268 ? -22.052 4.147 3.335 1.00 52.84 268 PHE A C 1
ATOM 2126 O O . PHE A 1 268 ? -22.948 4.969 3.548 1.00 52.84 268 PHE A O 1
ATOM 2133 N N . THR A 1 269 ? -22.254 3.059 2.604 1.00 43.19 269 THR A N 1
ATOM 2134 C CA . THR A 1 269 ? -23.569 2.699 2.086 1.00 43.19 269 THR A CA 1
ATOM 2135 C C . THR A 1 269 ? -23.830 1.227 2.301 1.00 43.19 269 THR A C 1
ATOM 2137 O O . THR A 1 269 ? -23.041 0.382 1.884 1.00 43.19 269 THR A O 1
ATOM 2140 N N . LYS A 1 270 ? -25.005 0.927 2.847 1.00 48.44 2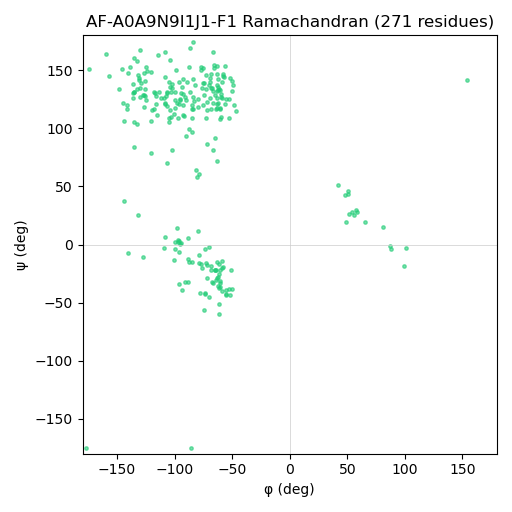70 LYS A N 1
ATOM 2141 C CA . LYS A 1 270 ? -25.542 -0.425 2.855 1.00 48.44 270 LYS A CA 1
ATOM 2142 C C . LYS A 1 270 ? -25.809 -0.916 1.432 1.00 48.44 270 LYS A C 1
ATOM 2144 O O . LYS A 1 270 ? -26.660 -0.369 0.730 1.00 48.44 270 LYS A O 1
ATOM 2149 N N . ARG A 1 271 ? -25.110 -1.973 1.009 1.00 40.78 271 ARG A N 1
ATOM 2150 C CA . ARG A 1 271 ? -25.506 -2.761 -0.163 1.00 40.78 271 ARG A CA 1
ATOM 2151 C C . ARG A 1 271 ? -26.792 -3.505 0.184 1.00 40.78 271 ARG A C 1
ATOM 2153 O O . ARG A 1 271 ? -26.817 -4.311 1.107 1.00 40.78 271 ARG A O 1
ATOM 2160 N N . HIS A 1 272 ? -27.873 -3.188 -0.520 1.00 37.06 272 HIS A N 1
ATOM 2161 C CA . HIS A 1 272 ? -29.061 -4.031 -0.520 1.00 37.06 272 HIS A CA 1
ATOM 2162 C C . HIS A 1 272 ? -28.792 -5.193 -1.478 1.00 37.06 272 HIS A C 1
ATOM 2164 O O . HIS A 1 272 ? -28.522 -4.945 -2.655 1.00 37.06 272 HIS A O 1
ATOM 2170 N N . ALA A 1 273 ? -28.800 -6.417 -0.950 1.00 32.84 273 ALA A N 1
ATOM 2171 C CA . ALA A 1 273 ? -28.848 -7.638 -1.749 1.00 32.84 273 ALA A CA 1
ATOM 2172 C C . ALA A 1 273 ? -30.223 -7.800 -2.415 1.00 32.84 273 ALA A C 1
ATOM 2174 O O . ALA A 1 273 ? -31.231 -7.382 -1.793 1.00 32.84 273 ALA A O 1
#

Secondary structure (DSSP, 8-state):
-EEEEEETTEEEEEEEESS----TT--EEEEE---SPSSEEEEEEE--GGGS---TTSTTTT-TTTTTSEEEEEEE-TTS-TT----PPPP-SHHHHHPPTT-PPPGGG--BSS--PPPSS--EEEEEEEEEEE-TTSBEEEEETTB-----SSS-HHHHHHTT---GGGS-GGG-EEEE--SS------SSGGGT---EEEE-HHHHTTSPPPHHHHHHTSTTGGGS-------TT--S-----S-PPP-B-SSPPP-EEEEEEEEE-PPP-

InterPro domains:
  IPR001117 Multicopper oxidase, second cupredoxin domain [PF00394] (2-80)
  IPR008972 Cupredoxin [G3DSA:2.60.40.420] (1-114)
  IPR008972 Cupredoxin [SSF49503] (2-89)
  IPR045087 Multicopper oxidase [PTHR11709] (2-178)

Radius of gyration: 23.85 Å; Cα contacts (8 Å, |Δi|>4): 396; chains: 1; bounding box: 58×45×60 Å